Protein AF-A0A9W2UJF2-F1 (afdb_monomer)

Radius of gyration: 21.19 Å; Cα contacts (8 Å, |Δi|>4): 199; chains: 1; bounding box: 41×42×81 Å

Foldseek 3Di:
DDDDDDDDDDDPDPDPDDDDPPVVVVLLVVVLVQQCVVVVPDPDDDCLPCVLVVLVVNLVSLLVSLQVVLCVVPVDPDPPCPDPVNVVVLVVLLVVQLVVQLVVQLVVVVVVPPDDPPCSSQSSSLSSNLSSQQSSNCCSPVNSDVVLVCLLPDDVSDDDLSSQLSVLLNVLLVVLLVVLQVLQVVPPVDSCNDPPNSSSRRSSVSNSVSSVVSVVVCVVCVVVVVVVVD

InterPro domains:
  IPR009580 GPI biosynthesis protein Pig-F [PF06699] (35-214)

Mean predicted aligned error: 11.46 Å

Secondary structure (DSSP, 8-state):
-----PPP---------S-S--HHHHHHHHHHHHHTHHHHS-TT--TTTSHHHHHHHHHHHHHHHHHHHHHHH-S-S-SS---HHHHHHHHHHHHHHHHHHHHHHHHHHHHTT--SSSSHHHHHHHHHHHHHHHHHHHHHHH-S-HHHHHHHTSTT---SHHHHHHHHHHHHHHHHHHHHHTTSTT--S-GGGSTTHHHHHHHHHHHHHHHHHHHHHHHHHHHHHHHTT-

Organism: Panthera pardus (NCBI:txid9691)

Solvent-accessible surface area (backbone atoms only — not comparable to full-atom values): 13109 Å² total; per-residue (Å²): 142,81,86,82,81,81,79,80,82,80,74,88,73,84,77,83,78,89,84,66,88,53,69,69,63,60,51,46,58,51,53,58,61,55,70,54,46,76,69,69,76,44,94,82,69,50,72,78,84,46,37,70,60,52,47,51,52,53,33,55,48,54,50,50,53,44,52,50,49,36,46,69,77,51,75,67,78,63,92,66,84,69,49,69,65,58,57,50,52,51,51,53,48,41,52,52,54,46,52,53,42,22,52,52,40,28,54,49,42,45,74,75,67,45,60,80,76,90,38,42,68,53,46,42,49,49,16,43,35,54,28,43,65,42,45,47,54,44,40,54,75,66,38,91,38,68,70,58,52,56,36,49,77,35,94,85,42,54,87,45,76,67,50,46,34,50,50,40,19,33,53,28,19,52,51,16,27,55,59,20,48,60,52,42,87,66,59,81,86,46,81,59,40,41,89,56,49,22,27,48,52,20,23,52,53,15,34,54,47,13,55,53,48,31,58,51,52,49,64,71,45,43,70,61,58,56,61,77,74,110

Structure (mmCIF, N/CA/C/O backbone):
data_AF-A0A9W2UJF2-F1
#
_entry.id   AF-A0A9W2UJF2-F1
#
loop_
_atom_site.group_PDB
_atom_site.id
_atom_site.type_symbol
_atom_site.label_atom_id
_atom_site.label_alt_id
_atom_site.label_comp_id
_atom_site.label_asym_id
_atom_site.label_entity_id
_atom_site.label_seq_id
_atom_site.pdbx_PDB_ins_code
_atom_site.Cartn_x
_atom_site.Cartn_y
_atom_site.Cartn_z
_atom_site.occupancy
_atom_site.B_iso_or_equiv
_atom_site.auth_seq_id
_atom_site.auth_comp_id
_atom_site.auth_asym_id
_atom_site.auth_atom_id
_atom_site.pdbx_PDB_model_num
ATOM 1 N N . MET A 1 1 ? -11.669 20.934 60.938 1.00 40.00 1 MET A N 1
ATOM 2 C CA . MET A 1 1 ? -11.012 20.650 59.644 1.00 40.00 1 MET A CA 1
ATOM 3 C C . MET A 1 1 ? -11.236 19.180 59.309 1.00 40.00 1 MET A C 1
ATOM 5 O O . MET A 1 1 ? -10.480 18.340 59.765 1.00 40.00 1 MET A O 1
ATOM 9 N N . GLY A 1 2 ? -12.327 18.859 58.612 1.00 38.28 2 GLY A N 1
ATOM 10 C CA . GLY A 1 2 ? -12.618 17.503 58.134 1.00 38.28 2 GLY A CA 1
ATOM 11 C C . GLY A 1 2 ? -12.635 17.532 56.613 1.00 38.28 2 GLY A C 1
ATOM 12 O O . GLY A 1 2 ? -13.480 18.203 56.027 1.00 38.28 2 GLY A O 1
ATOM 13 N N . VAL A 1 3 ? -11.645 16.902 55.987 1.00 38.06 3 VAL A N 1
ATOM 14 C CA . VAL A 1 3 ? -11.454 16.908 54.534 1.00 38.06 3 VAL A CA 1
ATOM 15 C C . VAL A 1 3 ? -12.452 15.938 53.898 1.00 38.06 3 VAL A C 1
ATOM 17 O O . VAL A 1 3 ? -12.387 14.733 54.120 1.00 38.06 3 VAL A O 1
ATOM 20 N N . LEU A 1 4 ? -13.382 16.479 53.107 1.00 35.50 4 LEU A N 1
ATOM 21 C CA . LEU A 1 4 ? -14.269 15.739 52.208 1.00 35.50 4 LEU A CA 1
ATOM 22 C C . LEU A 1 4 ? -13.434 15.103 51.085 1.00 35.50 4 LEU A C 1
ATOM 24 O O . LEU A 1 4 ? -12.916 15.802 50.215 1.00 35.50 4 LEU A O 1
ATOM 28 N N . ALA A 1 5 ? -13.304 13.776 51.097 1.00 36.94 5 ALA A N 1
ATOM 29 C CA . ALA A 1 5 ? -12.692 13.024 50.007 1.00 36.94 5 ALA A CA 1
ATOM 30 C C . ALA A 1 5 ? -13.682 12.904 48.834 1.00 36.94 5 ALA A C 1
ATOM 32 O O . ALA A 1 5 ? -14.751 12.305 48.945 1.00 36.94 5 ALA A O 1
ATOM 33 N N . CYS A 1 6 ? -13.318 13.505 47.704 1.00 34.03 6 CYS A N 1
ATOM 34 C CA . CYS A 1 6 ? -14.074 13.483 46.459 1.00 34.03 6 CYS A CA 1
ATOM 35 C C . CYS A 1 6 ? -13.900 12.112 45.776 1.00 34.03 6 CYS A C 1
ATOM 37 O O . CYS A 1 6 ? -12.789 11.735 45.406 1.00 34.03 6 CYS A O 1
ATOM 39 N N . SER A 1 7 ? -14.990 11.357 45.628 1.00 34.81 7 SER A N 1
ATOM 40 C CA . SER A 1 7 ? -15.009 10.066 44.925 1.00 34.81 7 SER A CA 1
ATOM 41 C C . SER A 1 7 ? -14.803 10.261 43.410 1.00 34.81 7 SER A C 1
ATOM 43 O O . SER A 1 7 ? -15.473 11.115 42.817 1.00 34.81 7 SER A O 1
ATOM 45 N N . PRO A 1 8 ? -13.906 9.509 42.742 1.00 36.94 8 PRO A N 1
ATOM 46 C CA . PRO A 1 8 ? -13.703 9.639 41.307 1.00 36.94 8 PRO A CA 1
ATOM 47 C C . PRO A 1 8 ? -14.889 9.050 40.534 1.00 36.94 8 PRO A C 1
ATOM 49 O O . PRO A 1 8 ? -15.213 7.866 40.611 1.00 36.94 8 PRO A O 1
ATOM 52 N N . ARG A 1 9 ? -15.523 9.927 39.755 1.00 32.69 9 ARG A N 1
ATOM 53 C CA . ARG A 1 9 ? -16.612 9.664 38.812 1.00 32.69 9 ARG A CA 1
ATOM 54 C C . ARG A 1 9 ? -16.236 8.499 37.879 1.00 32.69 9 ARG A C 1
ATOM 56 O O . ARG A 1 9 ? -15.342 8.630 37.044 1.00 32.69 9 ARG A O 1
ATOM 63 N N . SER A 1 10 ? -16.922 7.367 38.028 1.00 34.38 10 SER A N 1
ATOM 64 C CA . SER A 1 10 ? -16.789 6.199 37.161 1.00 34.38 10 SER A CA 1
ATOM 65 C C . SER A 1 10 ? -17.153 6.570 35.721 1.00 34.38 10 SER A C 1
ATOM 67 O O . SER A 1 10 ? -18.233 7.082 35.427 1.00 34.38 10 SER A O 1
ATOM 69 N N . THR A 1 11 ? -16.222 6.341 34.800 1.00 35.19 11 THR A N 1
ATOM 70 C CA . THR A 1 11 ? -16.504 6.376 33.365 1.00 35.19 11 THR A CA 1
ATOM 71 C C . THR A 1 11 ? -17.327 5.132 33.011 1.00 35.19 11 THR A C 1
ATOM 73 O O . THR A 1 11 ? -16.988 4.038 33.468 1.00 35.19 11 THR A O 1
ATOM 76 N N . PRO A 1 12 ? -18.416 5.241 32.230 1.00 32.44 12 PRO A N 1
ATOM 77 C CA . PRO A 1 12 ? -19.183 4.065 31.840 1.00 32.44 12 PRO A CA 1
ATOM 78 C C . PRO A 1 12 ? -18.334 3.193 30.907 1.00 32.44 12 PRO A C 1
ATOM 80 O O . PRO A 1 12 ? -18.073 3.538 29.753 1.00 32.44 12 PRO A O 1
ATOM 83 N N . ARG A 1 13 ? -17.865 2.064 31.445 1.00 32.94 13 ARG A N 1
ATOM 84 C CA . ARG A 1 13 ? -17.158 1.000 30.729 1.00 32.94 13 ARG A CA 1
ATOM 85 C C . ARG A 1 13 ? -18.191 0.290 29.850 1.00 32.94 13 ARG A C 1
ATOM 87 O O . ARG A 1 13 ? -19.153 -0.273 30.366 1.00 32.94 13 ARG A O 1
ATOM 94 N N . ALA A 1 14 ? -18.027 0.359 28.530 1.00 31.69 14 ALA A N 1
ATOM 95 C CA . ALA A 1 14 ? -18.892 -0.346 27.590 1.00 31.69 14 ALA A CA 1
ATOM 96 C C . ALA A 1 14 ? -18.793 -1.858 27.850 1.00 31.69 14 ALA A C 1
ATOM 98 O O . ALA A 1 14 ? -17.784 -2.492 27.545 1.00 31.69 14 ALA A O 1
ATOM 99 N N . SER A 1 15 ? -19.837 -2.408 28.465 1.00 27.59 15 SER A N 1
ATOM 100 C CA . SER A 1 15 ? -20.046 -3.840 28.638 1.00 27.59 15 SER A CA 1
ATOM 101 C C . SER A 1 15 ? -20.266 -4.469 27.262 1.00 27.59 15 SER A C 1
ATOM 103 O O . SER A 1 15 ? -21.264 -4.193 26.597 1.00 27.59 15 SER A O 1
ATOM 105 N N . PHE A 1 16 ? -19.319 -5.295 26.816 1.00 32.00 16 PHE A N 1
ATOM 106 C CA . PHE A 1 16 ? -19.525 -6.185 25.678 1.00 32.00 16 PHE A CA 1
ATOM 107 C C . PHE A 1 16 ? -20.326 -7.393 26.178 1.00 32.00 16 PHE A C 1
ATOM 109 O O . PHE A 1 16 ? -19.762 -8.377 26.652 1.00 32.00 16 PHE A O 1
ATOM 116 N N . SER A 1 17 ? -21.655 -7.285 26.118 1.00 30.14 17 SER A N 1
ATOM 117 C CA . SER A 1 17 ? -22.551 -8.414 26.365 1.00 30.14 17 SER A CA 1
ATOM 118 C C . SER A 1 17 ? -22.360 -9.467 25.272 1.00 30.14 17 SER A C 1
ATOM 120 O O . SER A 1 17 ? -22.398 -9.159 24.078 1.00 30.14 17 SER A O 1
ATOM 122 N N . GLY A 1 18 ? -22.099 -10.705 25.692 1.00 34.88 18 GLY A N 1
ATOM 123 C CA . GLY A 1 18 ? -21.946 -11.859 24.819 1.00 34.88 18 GLY A CA 1
ATOM 124 C C . GLY A 1 18 ? -23.276 -12.251 24.181 1.00 34.88 18 GLY A C 1
ATOM 125 O O . GLY A 1 18 ? -24.270 -12.427 24.875 1.00 34.88 18 GLY A O 1
ATOM 126 N N . GLY A 1 19 ? -23.277 -12.411 22.858 1.00 32.03 19 GLY A N 1
ATOM 127 C CA . GLY A 1 19 ? -24.445 -12.896 22.122 1.00 32.03 19 GLY A CA 1
ATOM 128 C C . GLY A 1 19 ? -24.616 -12.249 20.755 1.00 32.03 19 GLY A C 1
ATOM 129 O O . GLY A 1 19 ? -25.591 -11.551 20.532 1.00 32.03 19 GLY A O 1
ATOM 130 N N . ALA A 1 20 ? -23.660 -12.456 19.851 1.00 28.77 20 ALA A N 1
ATOM 131 C CA . ALA A 1 20 ? -23.831 -12.352 18.401 1.00 28.77 20 ALA A CA 1
ATOM 132 C C . ALA A 1 20 ? -22.509 -12.773 17.759 1.00 28.77 20 ALA A C 1
ATOM 134 O O . ALA A 1 20 ? -21.437 -12.442 18.272 1.00 28.77 20 ALA A O 1
ATOM 135 N N . LEU A 1 21 ? -22.559 -13.477 16.631 1.00 39.12 21 LEU A N 1
ATOM 136 C CA . LEU A 1 21 ? -21.422 -13.531 15.715 1.00 39.12 21 LEU A CA 1
ATOM 137 C C . LEU A 1 21 ? -20.939 -12.090 15.495 1.00 39.12 21 LEU A C 1
ATOM 139 O O . LEU A 1 21 ? -21.684 -11.236 15.021 1.00 39.12 21 LEU A O 1
ATOM 143 N N . ASN A 1 22 ? -19.729 -11.818 15.979 1.00 38.50 22 ASN A N 1
ATOM 144 C CA . ASN A 1 22 ? -19.172 -10.484 16.146 1.00 38.50 22 ASN A CA 1
ATOM 145 C C . ASN A 1 22 ? -19.231 -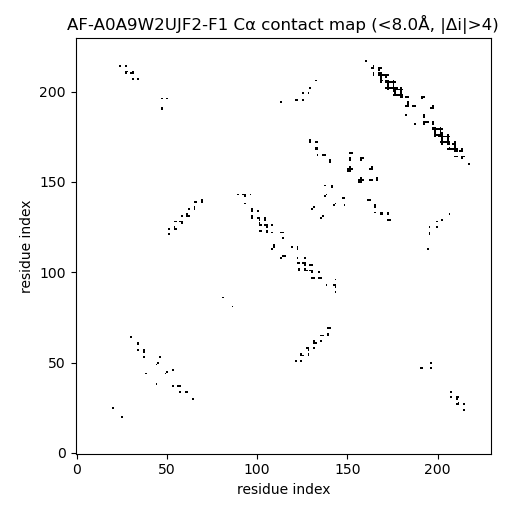9.754 14.788 1.00 38.50 22 ASN A C 1
ATOM 147 O O . ASN A 1 22 ? -18.676 -10.290 13.828 1.00 38.50 22 ASN A O 1
ATOM 151 N N . PRO A 1 23 ? -19.859 -8.567 14.655 1.00 43.00 23 PRO A N 1
ATOM 152 C CA . PRO A 1 23 ? -20.008 -7.894 13.361 1.00 43.00 23 PRO A CA 1
ATOM 153 C C . PRO A 1 23 ? -18.678 -7.830 12.597 1.00 43.00 23 PRO A C 1
ATOM 155 O O . PRO A 1 23 ? -18.632 -8.096 11.398 1.00 43.00 23 PRO A O 1
ATOM 158 N N . SER A 1 24 ? -17.582 -7.612 13.335 1.00 51.19 24 SER A N 1
ATOM 159 C CA . SER A 1 24 ? -16.197 -7.604 12.857 1.00 51.19 24 SER A CA 1
ATOM 160 C C . SER A 1 24 ? -15.804 -8.837 12.026 1.00 51.19 24 SER A C 1
ATOM 162 O O . SER A 1 24 ? -15.247 -8.655 10.948 1.00 51.19 24 SER A O 1
ATOM 164 N N . SER A 1 25 ? -16.137 -10.072 12.429 1.00 44.53 25 SER A N 1
ATOM 165 C CA . SER A 1 25 ? -15.742 -11.272 11.668 1.00 44.53 25 SER A CA 1
ATOM 166 C C . SER A 1 25 ? -16.501 -11.408 10.345 1.00 44.53 25 SER A C 1
ATOM 168 O O . SER A 1 25 ? -15.916 -11.827 9.350 1.00 44.53 25 SER A O 1
ATOM 170 N N . SER A 1 26 ? -17.770 -10.988 10.294 1.00 45.50 26 SER A N 1
ATOM 171 C CA . SER A 1 26 ? -18.560 -10.990 9.052 1.00 45.50 26 SER A CA 1
ATOM 172 C C . SER A 1 26 ? -18.079 -9.940 8.039 1.00 45.50 26 SER A C 1
ATOM 174 O O . SER A 1 26 ? -18.125 -10.178 6.833 1.00 45.50 26 SER A O 1
ATOM 176 N N . PHE A 1 27 ? -17.564 -8.798 8.515 1.00 52.84 27 PHE A N 1
ATOM 177 C CA . PHE A 1 27 ? -17.045 -7.726 7.661 1.00 52.84 27 PHE A CA 1
ATOM 178 C C . PHE A 1 27 ? -15.709 -8.094 7.004 1.00 52.84 27 PHE A C 1
ATOM 180 O O . PHE A 1 27 ? -15.538 -7.830 5.817 1.00 52.84 27 PHE A O 1
ATOM 187 N N . PHE A 1 28 ? -14.794 -8.757 7.724 1.00 51.03 28 PHE A N 1
ATOM 188 C CA . PHE A 1 28 ? -13.529 -9.230 7.141 1.00 51.03 28 PHE A CA 1
ATOM 189 C C . PHE A 1 28 ? -13.753 -10.284 6.052 1.00 51.03 28 PHE A C 1
ATOM 191 O O . PHE A 1 28 ? -13.152 -10.193 4.984 1.00 51.03 28 PHE A O 1
ATOM 198 N N . VAL A 1 29 ? -14.678 -11.225 6.274 1.00 50.22 29 VAL A N 1
ATOM 199 C CA . VAL A 1 29 ? -15.043 -12.239 5.269 1.00 50.22 29 VAL A CA 1
ATOM 200 C C . VAL A 1 29 ? -15.677 -11.597 4.027 1.00 50.22 29 VAL A C 1
ATOM 202 O O . VAL A 1 29 ? -15.386 -12.015 2.909 1.00 50.22 29 VAL A O 1
ATOM 205 N N . ARG A 1 30 ? -16.471 -10.528 4.187 1.00 52.97 30 ARG A N 1
ATOM 206 C CA . ARG A 1 30 ? -17.010 -9.755 3.051 1.00 52.97 30 ARG A CA 1
ATOM 207 C C . ARG A 1 30 ? -15.916 -9.031 2.258 1.00 52.97 30 ARG A C 1
ATOM 209 O O . ARG A 1 30 ? -15.966 -9.055 1.032 1.00 52.97 30 ARG A O 1
ATOM 216 N N . SER A 1 31 ? -14.906 -8.453 2.913 1.00 54.56 31 SER A N 1
ATOM 217 C CA . SER A 1 31 ? -13.773 -7.810 2.221 1.00 54.56 31 SER A CA 1
ATOM 218 C C . SER A 1 31 ? -12.952 -8.782 1.362 1.00 54.56 31 SER A C 1
ATOM 220 O O . SER A 1 31 ? -12.446 -8.376 0.319 1.00 54.56 31 SER A O 1
ATOM 222 N N . LEU A 1 32 ? -12.855 -10.060 1.753 1.00 54.53 32 LEU A N 1
ATOM 223 C CA . LEU A 1 32 ? -12.157 -11.094 0.974 1.00 54.53 32 LEU A CA 1
ATOM 224 C C . LEU A 1 32 ? -12.862 -11.399 -0.353 1.00 54.53 32 LEU A C 1
ATOM 226 O O . LEU A 1 32 ? -12.202 -11.484 -1.384 1.00 54.53 32 LEU A O 1
ATOM 230 N N . ILE A 1 33 ? -14.195 -11.509 -0.337 1.00 52.50 33 ILE A N 1
ATOM 231 C CA . ILE A 1 33 ? -15.010 -11.766 -1.540 1.00 52.50 33 ILE A CA 1
ATOM 232 C C . ILE A 1 33 ? -14.852 -10.617 -2.540 1.00 52.50 33 ILE A C 1
ATOM 234 O O . ILE A 1 33 ? -14.789 -10.834 -3.742 1.00 52.50 33 ILE A O 1
ATOM 238 N N . HIS A 1 34 ? -14.722 -9.398 -2.027 1.00 52.53 34 HIS A N 1
ATOM 239 C CA . HIS A 1 34 ? -14.634 -8.170 -2.798 1.00 52.53 34 HIS A CA 1
ATOM 240 C C . HIS A 1 34 ? -13.304 -8.001 -3.566 1.00 52.53 34 HIS A C 1
ATOM 242 O O . HIS A 1 34 ? -13.322 -7.449 -4.662 1.00 52.53 34 HIS A O 1
ATOM 248 N N . ILE A 1 35 ? -12.174 -8.521 -3.069 1.00 53.78 35 ILE A N 1
ATOM 249 C CA . ILE A 1 35 ? -10.852 -8.388 -3.725 1.00 53.78 35 ILE A CA 1
ATOM 250 C C . ILE A 1 35 ? -10.765 -9.139 -5.064 1.00 53.78 35 ILE A C 1
ATOM 252 O O . ILE A 1 35 ? -10.051 -8.697 -5.961 1.00 53.78 35 ILE A O 1
ATOM 256 N N . PHE A 1 36 ? -11.526 -10.224 -5.229 1.00 53.97 36 PHE A N 1
ATOM 257 C CA . PHE A 1 36 ? -11.558 -11.013 -6.467 1.00 53.97 36 PHE A CA 1
ATOM 258 C C . PHE A 1 36 ? -12.573 -10.495 -7.502 1.00 53.97 36 PHE A C 1
ATOM 260 O O . PHE A 1 36 ? -12.557 -10.932 -8.650 1.00 53.97 36 PHE A O 1
ATOM 267 N N . ILE A 1 37 ? -13.446 -9.550 -7.130 1.00 53.97 37 ILE A N 1
ATOM 268 C CA . ILE A 1 37 ? -14.500 -9.030 -8.017 1.00 53.97 37 ILE A CA 1
ATOM 269 C C . ILE A 1 37 ? -13.935 -8.252 -9.210 1.00 53.97 37 ILE A C 1
ATOM 271 O O . ILE A 1 37 ? -14.406 -8.493 -10.321 1.00 53.97 37 ILE A O 1
ATOM 275 N N . PRO A 1 38 ? -12.917 -7.381 -9.060 1.00 54.78 38 PRO A N 1
ATOM 276 C CA . PRO A 1 38 ? -12.291 -6.748 -10.213 1.00 54.78 38 PRO A CA 1
ATOM 277 C C . PRO A 1 38 ? -11.792 -7.750 -11.263 1.00 54.78 38 PRO A C 1
ATOM 279 O O . PRO A 1 38 ? -11.848 -7.448 -12.450 1.00 54.78 38 PRO A O 1
ATOM 282 N N . SER A 1 39 ? -11.328 -8.938 -10.844 1.00 54.03 39 SER A N 1
ATOM 283 C CA . SER A 1 39 ? -10.829 -9.981 -11.757 1.00 54.03 39 SER A CA 1
ATOM 284 C C . SER A 1 39 ? -11.948 -10.659 -12.540 1.00 54.03 39 SER A C 1
ATOM 286 O O . SER A 1 39 ? -11.700 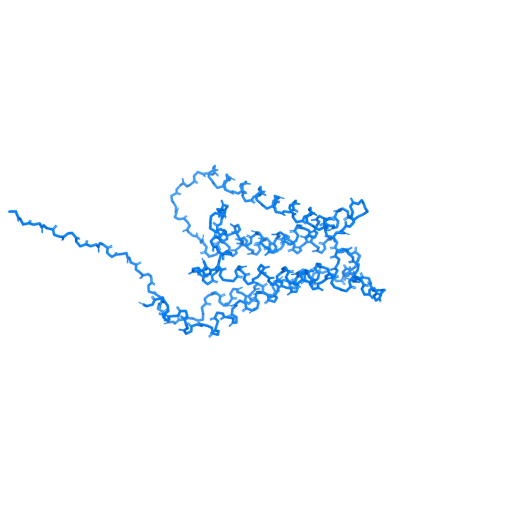-11.197 -13.611 1.00 54.03 39 SER A O 1
ATOM 288 N N . PHE A 1 40 ? -13.168 -10.664 -11.997 1.00 51.38 40 PHE A N 1
ATOM 289 C CA . PHE A 1 40 ? -14.307 -11.386 -12.562 1.00 51.38 40 PHE A CA 1
ATOM 290 C C . PHE A 1 40 ? -15.058 -10.579 -13.634 1.00 51.38 40 PHE A C 1
ATOM 292 O O . PHE A 1 40 ? -15.732 -11.157 -14.475 1.00 51.38 40 PHE A O 1
ATOM 299 N N . PHE A 1 41 ? -14.940 -9.245 -13.626 1.00 47.69 41 PHE A N 1
ATOM 300 C CA . PHE A 1 41 ? -15.692 -8.352 -14.522 1.00 47.69 41 PHE A CA 1
ATOM 301 C C . PHE A 1 41 ? -15.022 -8.067 -15.874 1.00 47.69 41 PHE A C 1
ATOM 303 O O . PHE A 1 41 ? -15.569 -7.311 -16.676 1.00 47.69 41 PHE A O 1
ATOM 310 N N . LEU A 1 42 ? -13.854 -8.645 -16.150 1.00 52.06 42 LEU A N 1
ATOM 311 C CA . LEU A 1 42 ? -13.155 -8.457 -17.418 1.00 52.06 42 LEU A CA 1
ATOM 312 C C . LEU A 1 42 ? -13.003 -9.815 -18.102 1.00 52.06 42 LEU A C 1
ATOM 314 O O . LEU A 1 42 ? -12.021 -10.522 -17.916 1.00 52.06 42 LEU A O 1
ATOM 318 N N . GLU A 1 43 ? -14.003 -10.166 -18.910 1.00 47.81 43 GLU A N 1
ATOM 319 C CA . GLU A 1 43 ? -14.105 -11.442 -19.639 1.00 47.81 43 GLU A CA 1
ATOM 320 C C . GLU A 1 43 ? -12.936 -11.700 -20.623 1.00 47.81 43 GLU A C 1
ATOM 322 O O . GLU A 1 43 ? -12.797 -12.814 -21.110 1.00 47.81 43 GLU A O 1
ATOM 327 N N . ASN A 1 44 ? -12.052 -10.715 -20.864 1.00 49.34 44 ASN A N 1
ATOM 328 C CA . ASN A 1 44 ? -10.863 -10.805 -21.733 1.00 49.34 44 ASN A CA 1
ATOM 329 C C . ASN A 1 44 ? -9.561 -10.311 -21.056 1.00 49.34 44 ASN A C 1
ATOM 331 O O . ASN A 1 44 ? -8.730 -9.659 -21.689 1.00 49.34 44 ASN A O 1
ATOM 335 N N . PHE A 1 45 ? -9.385 -10.531 -19.750 1.00 47.59 45 PHE A N 1
ATOM 336 C CA . PHE A 1 45 ? -8.258 -9.955 -19.007 1.00 47.59 45 PHE A CA 1
ATOM 337 C C . PHE A 1 45 ? -6.991 -10.827 -19.048 1.00 47.59 45 PHE A C 1
ATOM 339 O O . PHE A 1 45 ? -6.877 -11.818 -18.327 1.00 47.59 45 PHE A O 1
ATOM 346 N N . SER A 1 46 ? -5.993 -10.422 -19.836 1.00 57.09 46 SER A N 1
ATOM 347 C CA . SER A 1 46 ? -4.615 -10.883 -19.644 1.00 57.09 46 SER A CA 1
ATOM 348 C C . SER A 1 46 ? -3.941 -9.966 -18.625 1.00 57.09 46 SER A C 1
ATOM 350 O O . SER A 1 46 ? -3.624 -8.821 -18.939 1.00 57.09 46 SER A O 1
ATOM 352 N N . ILE A 1 47 ? -3.701 -10.469 -17.405 1.00 54.75 47 ILE A N 1
ATOM 353 C CA . ILE A 1 47 ? -3.007 -9.755 -16.306 1.00 54.75 47 ILE A CA 1
ATOM 354 C C . ILE A 1 47 ? -1.691 -9.111 -16.774 1.00 54.75 47 ILE A C 1
ATOM 356 O O . ILE A 1 47 ? -1.239 -8.135 -16.184 1.00 54.75 47 ILE A O 1
ATOM 360 N N . LEU A 1 48 ? -1.096 -9.652 -17.835 1.00 57.00 48 LEU A N 1
ATOM 361 C CA . LEU A 1 48 ? 0.153 -9.202 -18.422 1.00 57.00 48 LEU A CA 1
ATOM 362 C C . LEU A 1 48 ? 0.014 -7.966 -19.328 1.00 57.00 48 LEU A C 1
ATOM 364 O O . LEU A 1 48 ? 0.869 -7.091 -19.272 1.00 57.00 48 LEU A O 1
ATOM 368 N N . GLU A 1 49 ? -1.042 -7.870 -20.142 1.00 62.75 49 GLU A N 1
ATOM 369 C CA . GLU A 1 49 ? -1.220 -6.758 -21.096 1.00 62.75 49 GLU A CA 1
ATOM 370 C C . GLU A 1 49 ? -1.931 -5.559 -20.461 1.00 62.75 49 GLU A C 1
ATOM 372 O O . GLU A 1 49 ? -1.602 -4.406 -20.735 1.00 62.75 49 GLU A O 1
ATOM 377 N N . THR A 1 50 ? -2.885 -5.811 -19.562 1.00 70.12 50 THR A N 1
ATOM 378 C CA . THR A 1 50 ? -3.697 -4.776 -18.901 1.00 70.12 50 THR A CA 1
ATOM 379 C C . THR A 1 50 ? -3.276 -4.533 -17.452 1.00 70.12 50 THR A C 1
ATOM 381 O O . THR A 1 50 ? -4.059 -4.021 -16.643 1.00 70.12 50 THR A O 1
ATOM 384 N N . HIS A 1 51 ? -2.026 -4.871 -17.110 1.00 72.62 51 HIS A N 1
ATOM 385 C CA . HIS A 1 51 ? -1.503 -4.796 -15.748 1.00 72.62 51 HIS A CA 1
ATOM 386 C C . HIS A 1 51 ? -1.709 -3.411 -15.118 1.00 72.62 51 HIS A C 1
ATOM 388 O O . HIS A 1 51 ? -2.224 -3.316 -14.014 1.00 72.62 51 HIS A O 1
ATOM 394 N N . LEU A 1 52 ? -1.407 -2.308 -15.810 1.00 77.81 52 LEU A N 1
ATOM 395 C CA . LEU A 1 52 ? -1.585 -0.966 -15.230 1.00 77.81 52 LEU A CA 1
ATOM 396 C C . LEU A 1 52 ? -3.060 -0.658 -14.905 1.00 77.81 52 LEU A C 1
ATOM 398 O O . LEU A 1 52 ? -3.364 -0.060 -13.871 1.00 77.81 52 LEU A O 1
ATOM 402 N N . THR A 1 53 ? -3.995 -1.100 -15.750 1.00 77.88 53 THR A N 1
ATOM 403 C CA . THR A 1 53 ? -5.438 -0.941 -15.515 1.00 77.88 53 THR A CA 1
ATOM 404 C C . THR A 1 53 ? -5.891 -1.772 -14.320 1.00 77.88 53 THR A C 1
ATOM 406 O O . THR A 1 53 ? -6.634 -1.268 -13.475 1.00 77.88 53 THR A O 1
ATOM 409 N N . TRP A 1 54 ? -5.392 -3.007 -14.208 1.00 78.25 54 TRP A N 1
ATOM 410 C CA . TRP A 1 54 ? -5.582 -3.856 -13.032 1.00 78.25 54 TRP A CA 1
ATOM 411 C C . TRP A 1 54 ? -5.165 -3.124 -11.761 1.00 78.25 54 TRP A C 1
ATOM 413 O O . TRP A 1 54 ? -5.939 -3.040 -10.805 1.00 78.25 54 TRP A O 1
ATOM 423 N N . LEU A 1 55 ? -3.973 -2.516 -11.789 1.00 80.44 55 LEU A N 1
ATOM 424 C CA . LEU A 1 55 ? -3.430 -1.814 -10.639 1.00 80.44 55 LEU A CA 1
ATOM 425 C C . LEU A 1 55 ? -4.351 -0.675 -10.176 1.00 80.44 55 LEU A C 1
ATOM 427 O O . LEU A 1 55 ? -4.694 -0.553 -8.994 1.00 80.44 55 LEU A O 1
ATOM 431 N N . CYS A 1 56 ? -4.782 0.152 -11.126 1.00 81.75 56 CYS A N 1
ATOM 432 C CA . CYS A 1 56 ? -5.678 1.270 -10.861 1.00 81.75 56 CYS A CA 1
ATOM 433 C C . CYS A 1 56 ? -7.015 0.803 -10.276 1.00 81.75 56 CYS A C 1
ATOM 435 O O . CYS A 1 56 ? -7.462 1.355 -9.266 1.00 81.75 56 CYS A O 1
ATOM 437 N N . ILE A 1 57 ? -7.632 -0.230 -10.861 1.00 81.44 57 ILE A N 1
ATOM 438 C CA . ILE A 1 57 ? -8.915 -0.760 -10.383 1.00 81.44 57 ILE A CA 1
ATOM 439 C C . ILE A 1 57 ? -8.762 -1.311 -8.963 1.00 81.44 57 ILE A C 1
ATOM 441 O O . ILE A 1 57 ? -9.547 -0.946 -8.087 1.00 81.44 57 ILE A O 1
ATOM 445 N N . CYS A 1 58 ? -7.731 -2.119 -8.697 1.00 78.31 58 CYS A N 1
ATOM 446 C CA . CYS A 1 58 ? -7.448 -2.640 -7.359 1.00 78.31 58 CYS A CA 1
ATOM 447 C C . CYS A 1 58 ? -7.264 -1.520 -6.328 1.00 78.31 58 CYS A C 1
ATOM 449 O O . CYS A 1 58 ? -7.839 -1.582 -5.240 1.00 78.31 58 CYS A O 1
ATOM 451 N N . SER A 1 59 ? -6.503 -0.478 -6.667 1.00 84.25 59 SER A N 1
ATOM 452 C CA . SER A 1 59 ? -6.250 0.648 -5.765 1.00 84.25 59 SER A CA 1
ATOM 453 C C . SER A 1 59 ? -7.525 1.442 -5.447 1.00 84.25 59 SER A C 1
ATOM 455 O O . SER A 1 59 ? -7.842 1.683 -4.275 1.00 84.25 59 SER A O 1
ATOM 457 N N . VAL A 1 60 ? -8.307 1.803 -6.472 1.00 83.75 60 VAL A N 1
ATOM 458 C CA . VAL A 1 60 ? -9.590 2.507 -6.300 1.00 83.75 60 VAL A CA 1
ATOM 459 C C . VAL A 1 60 ? -10.548 1.665 -5.467 1.00 83.75 60 VAL A C 1
ATOM 461 O O . VAL A 1 60 ? -11.175 2.168 -4.532 1.00 83.75 60 VAL A O 1
ATOM 464 N N . PHE A 1 61 ? -10.621 0.372 -5.761 1.00 80.69 61 PHE A N 1
ATOM 465 C CA . PHE A 1 61 ? -11.516 -0.549 -5.087 1.00 80.69 61 PHE A CA 1
ATOM 466 C C . PHE A 1 61 ? -11.168 -0.727 -3.606 1.00 80.69 61 PHE A C 1
ATOM 468 O O . PHE A 1 61 ? -12.030 -0.549 -2.744 1.00 80.69 61 PHE A O 1
ATOM 475 N N . VAL A 1 62 ? -9.902 -1.006 -3.280 1.00 79.06 62 VAL A N 1
ATOM 476 C CA . VAL A 1 62 ? -9.465 -1.137 -1.881 1.00 79.06 62 VAL A CA 1
ATOM 477 C C . VAL A 1 62 ? -9.656 0.176 -1.128 1.00 79.06 62 VAL A C 1
ATOM 479 O O . VAL A 1 62 ? -10.090 0.159 0.028 1.00 79.06 62 VAL A O 1
ATOM 482 N N . THR A 1 63 ? -9.427 1.320 -1.774 1.00 83.00 63 THR A N 1
ATOM 483 C CA . THR A 1 63 ? -9.716 2.630 -1.177 1.00 83.00 63 THR A CA 1
ATOM 484 C C . THR A 1 63 ? -11.204 2.794 -0.869 1.00 83.00 63 THR A C 1
ATOM 486 O O . THR A 1 63 ? -11.556 3.184 0.246 1.00 83.00 63 THR A O 1
ATOM 489 N N . ALA A 1 64 ? -12.083 2.442 -1.811 1.00 80.81 64 ALA A N 1
ATOM 490 C CA . ALA A 1 64 ? -13.529 2.505 -1.626 1.00 80.81 64 ALA A CA 1
ATOM 491 C C . ALA A 1 64 ? -13.998 1.591 -0.484 1.00 80.81 64 ALA A C 1
ATOM 493 O O . ALA A 1 64 ? -14.741 2.041 0.388 1.00 80.81 64 ALA A O 1
ATOM 494 N N . VAL A 1 65 ? -13.513 0.346 -0.425 1.00 77.12 65 VAL A N 1
ATOM 495 C CA . VAL A 1 65 ? -13.837 -0.596 0.660 1.00 77.12 65 VAL A CA 1
ATOM 496 C C . VAL A 1 65 ? -13.384 -0.050 2.014 1.00 77.12 65 VAL A C 1
ATOM 498 O O . VAL A 1 65 ? -14.176 -0.034 2.955 1.00 77.12 65 VAL A O 1
ATOM 501 N N . ASN A 1 66 ? -12.152 0.453 2.133 1.00 78.44 66 ASN A N 1
ATOM 502 C CA . ASN A 1 66 ? -11.656 1.021 3.392 1.00 78.44 66 ASN A CA 1
ATOM 503 C C . ASN A 1 66 ? -12.435 2.276 3.816 1.00 78.44 66 ASN A C 1
ATOM 505 O O . ASN A 1 66 ? -12.700 2.461 5.006 1.00 78.44 66 ASN A O 1
ATOM 509 N N . LEU A 1 67 ? -12.860 3.105 2.859 1.00 79.56 67 LEU A N 1
ATOM 510 C CA . LEU A 1 67 ? -13.707 4.264 3.128 1.00 79.56 67 LEU A CA 1
ATOM 511 C C . LEU A 1 67 ? -15.107 3.845 3.597 1.00 79.56 67 LEU A C 1
ATOM 513 O O . LEU A 1 67 ? -15.612 4.393 4.575 1.00 79.56 67 LEU A O 1
ATOM 517 N N . VAL A 1 68 ? -15.723 2.850 2.954 1.00 76.38 68 VAL A N 1
ATOM 518 C CA . VAL A 1 68 ? -17.017 2.296 3.382 1.00 76.38 68 VAL A CA 1
ATOM 519 C C . VAL A 1 68 ? -16.898 1.686 4.776 1.00 76.38 68 VAL A C 1
ATOM 521 O O . VAL A 1 68 ? -17.720 1.990 5.637 1.00 76.38 68 VAL A O 1
ATOM 524 N N . LEU A 1 69 ? -15.849 0.903 5.046 1.00 70.75 69 LEU A N 1
ATOM 525 C CA . LEU A 1 69 ? -15.578 0.357 6.378 1.00 70.75 69 LEU A CA 1
ATOM 526 C C . LEU A 1 69 ? -15.426 1.470 7.416 1.00 70.75 69 LEU A C 1
ATOM 528 O O . LEU A 1 69 ? -16.004 1.377 8.496 1.00 70.75 69 LEU A O 1
ATOM 532 N N . TYR A 1 70 ? -14.713 2.547 7.090 1.00 71.94 70 TYR A N 1
ATOM 533 C CA . TYR A 1 70 ? -14.611 3.712 7.963 1.00 71.94 70 TYR A CA 1
ATOM 534 C C . TYR A 1 70 ? -15.981 4.326 8.278 1.00 71.94 70 TYR A C 1
ATOM 536 O O . TYR A 1 70 ? -16.272 4.596 9.445 1.00 71.94 70 TYR A O 1
ATOM 544 N N . LEU A 1 71 ? -16.829 4.517 7.263 1.00 74.19 71 LEU A N 1
ATOM 545 C CA . LEU A 1 71 ? -18.172 5.077 7.433 1.00 74.19 71 LEU A CA 1
ATOM 546 C C . LEU A 1 71 ? -19.086 4.147 8.246 1.00 74.19 71 LEU A C 1
ATOM 548 O O . LEU A 1 71 ? -19.826 4.624 9.103 1.00 74.19 71 LEU A O 1
ATOM 552 N N . VAL A 1 72 ? -19.000 2.831 8.030 1.00 70.69 72 VAL A N 1
ATOM 553 C CA . VAL A 1 72 ? -19.802 1.814 8.734 1.00 70.69 72 VAL A CA 1
ATOM 554 C C . VAL A 1 72 ? -19.355 1.630 10.184 1.00 70.69 72 VAL A C 1
ATOM 556 O O . VAL A 1 72 ? -20.196 1.485 11.067 1.00 70.69 72 VAL A O 1
ATOM 559 N N . VAL A 1 73 ? -18.045 1.642 10.453 1.00 63.66 73 VAL A N 1
ATOM 560 C CA . VAL A 1 73 ? -17.483 1.499 11.810 1.00 63.66 73 VAL A CA 1
ATOM 561 C C . VAL A 1 73 ? -17.625 2.795 12.607 1.00 63.66 73 VAL A C 1
ATOM 563 O O . VAL A 1 73 ? -17.759 2.762 13.832 1.00 63.66 73 VAL A O 1
ATOM 566 N N . LYS A 1 74 ? -17.632 3.951 11.933 1.00 62.34 74 LYS A N 1
ATOM 567 C CA . LYS A 1 74 ? -17.769 5.267 12.564 1.00 62.34 74 LYS A CA 1
ATOM 568 C C . LYS A 1 74 ? -18.975 6.049 12.018 1.00 62.34 74 LYS A C 1
ATOM 570 O O . LYS A 1 74 ? -18.802 7.180 11.560 1.00 62.34 74 LYS A O 1
ATOM 575 N N . PRO A 1 75 ? -20.204 5.509 12.139 1.00 50.50 75 PRO A N 1
ATOM 576 C CA . PRO A 1 75 ? -21.400 6.100 11.539 1.00 50.50 75 PRO A CA 1
ATOM 577 C C . PRO A 1 75 ? -21.796 7.427 12.200 1.00 50.50 75 PRO A C 1
ATOM 579 O O . PRO A 1 75 ? -22.520 8.223 11.615 1.00 50.50 75 PRO A O 1
ATOM 582 N N . ASN A 1 76 ? -21.301 7.695 13.414 1.00 47.69 76 ASN A N 1
ATOM 583 C CA . ASN A 1 76 ? -21.652 8.873 14.196 1.00 47.69 76 ASN A CA 1
ATOM 584 C C . ASN A 1 76 ? -20.439 9.416 14.968 1.00 47.69 76 ASN A C 1
ATOM 586 O O . ASN A 1 76 ? -20.294 9.220 16.175 1.00 47.69 76 ASN A O 1
ATOM 590 N N . ALA A 1 77 ? -19.571 10.177 14.298 1.00 50.56 77 ALA A N 1
ATOM 591 C CA . ALA A 1 77 ? -18.966 11.303 15.004 1.00 50.56 77 ALA A CA 1
ATOM 592 C C . ALA A 1 77 ? -20.104 12.310 15.209 1.00 50.56 77 ALA A C 1
ATOM 594 O O . ALA A 1 77 ? -20.586 12.864 14.227 1.00 50.56 77 ALA A O 1
ATOM 595 N N . SER A 1 78 ? -20.577 12.438 16.455 1.00 41.28 78 SER A N 1
ATOM 596 C CA . SER A 1 78 ? -21.771 13.192 16.863 1.00 41.28 78 SER A CA 1
ATOM 597 C C . SER A 1 78 ? -22.059 14.411 15.985 1.00 41.28 78 SER A C 1
ATOM 599 O O . SER A 1 78 ? -21.136 15.169 15.681 1.00 41.28 78 SER A O 1
ATOM 601 N N . SER A 1 79 ? -23.340 14.650 15.713 1.00 42.91 79 SER A N 1
ATOM 602 C CA . SER A 1 79 ? -23.959 15.821 15.074 1.00 42.91 79 SER A CA 1
ATOM 603 C C . SER A 1 79 ? -23.610 17.204 15.670 1.00 42.91 79 SER A C 1
ATOM 605 O O . SER A 1 79 ? -24.330 18.176 15.454 1.00 42.91 79 SER A O 1
ATOM 607 N N . LYS A 1 80 ? -22.479 17.372 16.365 1.00 46.44 80 LYS A N 1
ATOM 608 C CA . LYS A 1 80 ? -21.832 18.676 16.484 1.00 46.44 80 LYS A CA 1
ATOM 609 C C . LYS A 1 80 ? -21.426 19.096 15.083 1.00 46.44 80 LYS A C 1
ATOM 611 O O . LYS A 1 80 ? -20.524 18.496 14.507 1.00 46.44 80 LYS A O 1
ATOM 616 N N . ARG A 1 81 ? -22.140 20.100 14.571 1.00 46.06 81 ARG A N 1
ATOM 617 C CA . ARG A 1 81 ? -21.924 20.949 13.388 1.00 46.06 81 ARG A CA 1
ATOM 618 C C . ARG A 1 81 ? -20.430 21.159 13.073 1.00 46.06 81 ARG A C 1
ATOM 620 O O . ARG A 1 81 ? -19.888 22.241 13.259 1.00 46.06 81 ARG A O 1
ATOM 627 N N . SER A 1 82 ? -19.729 20.112 12.646 1.00 56.97 82 SER A N 1
ATOM 628 C CA . SER A 1 82 ? -18.352 20.220 12.192 1.00 56.97 82 SER A CA 1
ATOM 629 C C . SER A 1 82 ? -18.457 20.936 10.865 1.00 56.97 82 SER A C 1
ATOM 631 O O . SER A 1 82 ? -19.058 20.421 9.920 1.00 56.97 82 SER A O 1
ATOM 633 N N . SER A 1 83 ? -17.977 22.180 10.852 1.00 73.31 83 SER A N 1
ATOM 634 C CA . SER A 1 83 ? -17.944 23.008 9.654 1.00 73.31 83 SER A CA 1
ATOM 635 C C . SER A 1 83 ? -17.435 22.165 8.487 1.00 73.31 83 SER A C 1
ATOM 637 O O . SER A 1 83 ? -16.484 21.395 8.652 1.00 73.31 83 SER A O 1
ATOM 639 N N . LEU A 1 84 ? -18.064 22.301 7.318 1.00 80.06 84 LEU A N 1
ATOM 640 C CA . LEU A 1 84 ? -17.615 21.674 6.072 1.00 80.06 84 LEU A CA 1
ATOM 641 C C . LEU A 1 84 ? -16.096 21.847 5.890 1.00 80.06 84 LEU A C 1
ATOM 643 O O . LEU A 1 84 ? -15.406 20.902 5.518 1.00 80.06 84 LEU A O 1
ATOM 647 N N . SER A 1 85 ? -15.568 23.003 6.306 1.00 80.62 85 SER A N 1
ATOM 648 C CA . SER A 1 85 ? -14.138 23.316 6.341 1.00 80.62 85 SER A CA 1
ATOM 649 C C . SER A 1 85 ? -13.295 22.314 7.148 1.00 80.62 85 SER A C 1
ATOM 651 O O . SER A 1 85 ? -12.239 21.892 6.684 1.00 80.62 85 SER A O 1
ATOM 653 N N . TYR A 1 86 ? -13.758 21.838 8.310 1.00 82.31 86 TYR A N 1
ATOM 654 C CA . TYR A 1 86 ? -13.035 20.831 9.100 1.00 82.31 86 TYR A CA 1
ATOM 655 C C . TYR A 1 86 ? -12.970 19.472 8.386 1.00 82.31 86 TYR A C 1
ATOM 657 O O . TYR A 1 86 ? -11.917 18.832 8.370 1.00 82.31 86 TYR A O 1
ATOM 665 N N . LYS A 1 87 ? -14.077 19.037 7.767 1.00 82.50 87 LYS A N 1
ATOM 666 C CA . LYS A 1 87 ? -14.126 17.779 7.000 1.00 82.50 87 LYS A CA 1
ATOM 667 C C . LYS A 1 87 ? -13.219 17.848 5.772 1.00 82.50 87 LYS A C 1
ATOM 669 O O . LYS A 1 87 ? -12.425 16.935 5.563 1.00 82.50 87 LYS A O 1
ATOM 674 N N . VAL A 1 88 ? -13.285 18.954 5.028 1.00 85.31 88 VAL A N 1
ATOM 675 C CA . VAL A 1 88 ? -12.428 19.215 3.862 1.00 85.31 88 VAL A CA 1
ATOM 676 C C . VAL A 1 88 ? -10.958 19.273 4.273 1.00 85.31 88 VAL A C 1
ATOM 678 O O . VAL A 1 88 ? -10.138 18.574 3.691 1.00 85.31 88 VAL A O 1
ATOM 681 N N . THR A 1 89 ? -10.617 20.004 5.336 1.00 86.31 89 THR A N 1
ATOM 682 C CA . THR A 1 89 ? -9.234 20.089 5.837 1.00 86.31 89 THR A CA 1
ATOM 683 C C . THR A 1 89 ? -8.695 18.719 6.245 1.00 86.31 89 THR A C 1
ATOM 685 O O . THR A 1 89 ? -7.538 18.394 5.978 1.00 86.31 89 THR A O 1
ATOM 688 N N . ARG A 1 90 ? -9.521 17.884 6.886 1.00 86.19 90 ARG A N 1
ATOM 689 C CA . ARG A 1 90 ? -9.137 16.513 7.237 1.00 86.19 90 ARG A CA 1
ATOM 690 C C . ARG A 1 90 ? -8.926 15.650 5.992 1.00 86.19 90 ARG A C 1
ATOM 692 O O . ARG A 1 90 ? -7.939 14.925 5.952 1.00 86.19 90 ARG A O 1
ATOM 699 N N . PHE A 1 91 ? -9.819 15.732 5.009 1.00 85.94 91 PHE A N 1
ATOM 700 C CA . PHE A 1 91 ? -9.692 15.003 3.747 1.00 85.94 91 PHE A CA 1
ATOM 701 C C . PHE A 1 91 ? -8.423 15.406 2.990 1.00 85.94 91 PHE A C 1
ATOM 703 O O . PHE A 1 91 ? -7.628 14.537 2.649 1.00 85.94 91 PHE A O 1
ATOM 710 N N . LEU A 1 92 ? -8.166 16.709 2.843 1.00 88.38 92 LEU A N 1
ATOM 711 C CA . LEU A 1 92 ? -6.948 17.230 2.217 1.00 88.38 92 LEU A CA 1
ATOM 712 C C . LEU A 1 92 ? -5.686 16.731 2.925 1.00 88.38 92 LEU A C 1
ATOM 714 O O . LEU A 1 92 ? -4.751 16.288 2.265 1.00 88.38 92 LEU A O 1
ATOM 718 N N . LYS A 1 93 ? -5.671 16.724 4.266 1.00 90.12 93 LYS A N 1
ATOM 719 C CA . LYS A 1 93 ? -4.572 16.112 5.024 1.00 90.12 93 LYS A CA 1
ATOM 720 C C . LYS A 1 93 ? -4.424 14.632 4.682 1.00 90.12 93 LYS A C 1
ATOM 722 O O . LYS A 1 93 ? -3.313 14.204 4.411 1.00 90.12 93 LYS A O 1
ATOM 727 N N . CYS A 1 94 ? -5.503 13.853 4.638 1.00 90.00 94 CYS A N 1
ATOM 728 C CA . CYS A 1 94 ? -5.407 12.448 4.238 1.00 90.00 94 CYS A CA 1
ATOM 729 C C . CYS A 1 94 ? -4.831 12.277 2.823 1.00 90.00 94 CYS A C 1
ATOM 731 O O . CYS A 1 94 ? -3.951 11.440 2.639 1.00 90.00 94 CYS A O 1
ATOM 733 N N . CYS A 1 95 ? -5.260 13.093 1.857 1.00 90.50 95 CYS A N 1
ATOM 734 C CA . CYS A 1 95 ? -4.722 13.073 0.495 1.00 90.50 95 CYS A CA 1
ATOM 735 C C . CYS A 1 95 ? -3.223 13.385 0.469 1.00 90.50 95 CYS A C 1
ATOM 737 O O . CYS A 1 95 ? -2.465 12.650 -0.155 1.00 90.50 95 CYS A O 1
ATOM 739 N N . ILE A 1 96 ? -2.780 14.420 1.189 1.00 93.69 96 ILE A N 1
ATOM 740 C CA . ILE A 1 96 ? -1.357 14.775 1.279 1.00 93.69 96 ILE A CA 1
ATOM 741 C C . ILE A 1 96 ? -0.551 13.611 1.865 1.00 93.69 96 ILE A C 1
ATOM 743 O O . ILE A 1 96 ? 0.473 13.240 1.305 1.00 93.69 96 ILE A O 1
ATOM 747 N N . TYR A 1 97 ? -1.018 12.994 2.954 1.00 93.81 97 TYR A N 1
ATOM 748 C CA . TYR A 1 97 ? -0.324 11.859 3.574 1.00 93.81 97 TYR A CA 1
ATOM 749 C C . TYR A 1 97 ? -0.251 10.644 2.641 1.00 93.81 97 TYR A C 1
ATOM 751 O O . TYR A 1 97 ? 0.780 9.977 2.586 1.00 93.81 97 TYR A O 1
ATOM 759 N N . PHE A 1 98 ? -1.320 10.371 1.892 1.00 94.12 98 PHE A N 1
ATOM 760 C CA . PHE A 1 98 ? -1.337 9.300 0.901 1.00 94.12 98 PHE A CA 1
ATOM 761 C C . PHE A 1 98 ? -0.342 9.563 -0.238 1.00 94.12 98 PHE A C 1
ATOM 763 O O . PHE A 1 98 ? 0.476 8.697 -0.539 1.00 94.12 98 PHE A O 1
ATOM 770 N N . LEU A 1 99 ? -0.344 10.771 -0.812 1.00 95.00 99 LEU A N 1
ATOM 771 C CA . LEU A 1 99 ? 0.589 11.157 -1.877 1.00 95.00 99 LEU A CA 1
ATOM 772 C C . LEU A 1 99 ? 2.048 11.132 -1.404 1.00 95.00 99 LEU A C 1
ATOM 774 O O . LEU A 1 99 ? 2.916 10.631 -2.115 1.00 95.00 99 LEU A O 1
ATOM 778 N N . MET A 1 100 ? 2.315 11.612 -0.186 1.00 95.25 100 MET A N 1
ATOM 779 C CA . MET A 1 100 ? 3.643 11.530 0.430 1.00 95.25 100 MET A CA 1
ATOM 780 C C . MET A 1 100 ? 4.097 10.080 0.610 1.00 95.25 100 MET A C 1
ATOM 782 O O . MET A 1 100 ? 5.255 9.775 0.337 1.00 95.25 100 MET A O 1
ATOM 786 N N . SER A 1 101 ? 3.198 9.172 1.004 1.00 95.56 101 SER A N 1
ATOM 787 C CA . SER A 1 101 ? 3.513 7.741 1.068 1.00 95.56 101 SER A CA 1
ATOM 788 C C . SER A 1 101 ? 3.814 7.151 -0.313 1.00 95.56 101 SER A C 1
ATOM 790 O O . SER A 1 101 ? 4.779 6.400 -0.429 1.00 95.56 101 SER A O 1
ATOM 792 N N . CYS A 1 102 ? 3.047 7.513 -1.348 1.00 95.31 102 CYS A N 1
ATOM 793 C CA . CYS A 1 102 ? 3.273 7.015 -2.711 1.00 95.31 102 CYS A CA 1
ATOM 794 C C . CYS A 1 102 ? 4.661 7.427 -3.209 1.00 95.31 102 CYS A C 1
ATOM 796 O O . CYS A 1 102 ? 5.422 6.597 -3.701 1.00 95.31 102 CYS A O 1
ATOM 798 N N . PHE A 1 103 ? 5.016 8.703 -3.026 1.00 95.12 103 PHE A N 1
ATOM 799 C CA . PHE A 1 103 ? 6.335 9.209 -3.397 1.00 95.12 103 PHE A CA 1
ATOM 800 C C . PHE A 1 103 ? 7.450 8.522 -2.600 1.00 95.12 103 PHE A C 1
ATOM 802 O O . PHE A 1 103 ? 8.448 8.097 -3.174 1.00 95.12 103 PHE A O 1
ATOM 809 N N . PHE A 1 104 ? 7.259 8.347 -1.290 1.00 95.75 104 PHE A N 1
ATOM 810 C CA . PHE A 1 104 ? 8.224 7.663 -0.434 1.00 95.75 104 PHE A CA 1
ATOM 811 C C . PHE A 1 104 ? 8.481 6.217 -0.883 1.00 95.75 104 PHE A C 1
ATOM 813 O O . PHE A 1 104 ? 9.638 5.819 -1.003 1.00 95.75 104 PHE A O 1
ATOM 820 N N . PHE A 1 105 ? 7.437 5.439 -1.194 1.00 95.44 105 PHE A N 1
ATOM 821 C CA . PHE A 1 105 ? 7.626 4.078 -1.705 1.00 95.44 105 PHE A CA 1
ATOM 822 C C . PHE A 1 105 ? 8.229 4.046 -3.104 1.00 95.44 105 PHE A C 1
ATOM 824 O O . PHE A 1 105 ? 9.079 3.198 -3.354 1.00 95.44 105 PHE A O 1
ATOM 831 N N . HIS A 1 106 ? 7.859 4.974 -3.987 1.00 93.94 106 HIS A N 1
ATOM 832 C CA . HIS A 1 106 ? 8.479 5.073 -5.306 1.00 93.94 106 HIS A CA 1
ATOM 833 C C . HIS A 1 106 ? 9.995 5.284 -5.190 1.00 93.94 106 HIS A C 1
ATOM 835 O O . HIS A 1 106 ? 10.765 4.541 -5.794 1.00 93.94 106 HIS A O 1
ATOM 841 N N . VAL A 1 107 ? 10.426 6.228 -4.342 1.00 94.56 107 VAL A N 1
ATOM 842 C CA . VAL A 1 107 ? 11.850 6.465 -4.059 1.00 94.56 107 VAL A CA 1
ATOM 843 C C . VAL A 1 107 ? 12.513 5.214 -3.484 1.00 94.56 107 VAL A C 1
ATOM 845 O O . VAL A 1 107 ? 13.596 4.849 -3.928 1.00 94.56 107 VAL A O 1
ATOM 848 N N . ILE A 1 108 ? 11.870 4.520 -2.537 1.00 94.38 108 ILE A N 1
ATOM 849 C CA . ILE A 1 108 ? 12.403 3.260 -2.000 1.00 94.38 108 ILE A CA 1
ATOM 850 C C . ILE A 1 108 ? 12.598 2.235 -3.117 1.00 94.38 108 ILE A C 1
ATOM 852 O O . ILE A 1 108 ? 13.681 1.677 -3.229 1.00 94.38 108 ILE A O 1
ATOM 856 N N . PHE A 1 109 ? 11.598 1.985 -3.959 1.00 93.50 109 PHE A N 1
ATOM 857 C CA . PHE A 1 109 ? 11.714 0.979 -5.018 1.00 93.50 109 PHE A CA 1
ATOM 858 C C . PHE A 1 109 ? 12.824 1.298 -6.010 1.00 93.50 109 PHE A C 1
ATOM 860 O O . PHE A 1 109 ? 13.592 0.410 -6.370 1.00 93.50 109 PHE A O 1
ATOM 867 N N . VAL A 1 110 ? 12.958 2.568 -6.379 1.00 92.62 110 VAL A N 1
ATOM 868 C CA . VAL A 1 110 ? 14.078 3.061 -7.182 1.00 92.62 110 VAL A CA 1
ATOM 869 C C . VAL A 1 110 ? 15.420 2.750 -6.513 1.00 92.62 110 VAL A C 1
ATOM 871 O O . VAL A 1 110 ? 16.314 2.213 -7.162 1.00 92.62 110 VAL A O 1
ATOM 874 N N . LEU A 1 111 ? 15.560 3.023 -5.211 1.00 92.19 111 LEU A N 1
ATOM 875 C CA . LEU A 1 111 ? 16.787 2.722 -4.460 1.00 92.19 111 LEU A CA 1
ATOM 876 C C . LEU A 1 111 ? 17.076 1.216 -4.367 1.00 92.19 111 LEU A C 1
ATOM 878 O O . LEU A 1 111 ? 18.237 0.825 -4.282 1.00 92.19 111 LEU A O 1
ATOM 882 N N . TYR A 1 112 ? 16.040 0.376 -4.405 1.00 88.12 112 TYR A N 1
ATOM 883 C CA . TYR A 1 112 ? 16.154 -1.085 -4.464 1.00 88.12 112 TYR A CA 1
ATOM 884 C C . TYR A 1 112 ? 16.403 -1.628 -5.883 1.00 88.12 112 TYR A C 1
ATOM 886 O O . TYR A 1 112 ? 16.475 -2.844 -6.056 1.00 88.12 112 TYR A O 1
ATOM 894 N N . GLY A 1 113 ? 16.573 -0.757 -6.884 1.00 87.62 113 GLY A N 1
ATOM 895 C CA . GLY A 1 113 ? 16.956 -1.137 -8.246 1.00 87.62 113 GLY A CA 1
ATOM 896 C C . GLY A 1 113 ? 15.812 -1.171 -9.261 1.00 87.62 113 GLY A C 1
ATOM 897 O O . GLY A 1 113 ? 15.990 -1.734 -10.339 1.00 87.62 113 GLY A O 1
ATOM 898 N N . ALA A 1 114 ? 14.647 -0.589 -8.955 1.00 87.31 114 ALA A N 1
ATOM 899 C CA . ALA A 1 114 ? 13.566 -0.468 -9.933 1.00 87.31 114 ALA A CA 1
ATOM 900 C C . ALA A 1 114 ? 13.954 0.460 -11.110 1.00 87.31 114 ALA A C 1
ATOM 902 O O . ALA A 1 114 ? 14.647 1.460 -10.894 1.00 87.31 114 ALA A O 1
ATOM 903 N N . PRO A 1 115 ? 13.483 0.193 -12.346 1.00 80.94 115 PRO A N 1
ATOM 904 C CA . PRO A 1 115 ? 13.846 0.989 -13.518 1.00 80.94 115 PRO A CA 1
ATOM 905 C C . PRO A 1 115 ? 13.325 2.432 -13.430 1.00 80.94 115 PRO A C 1
ATOM 907 O O . PRO A 1 115 ? 12.131 2.670 -13.254 1.00 80.94 115 PRO A O 1
AT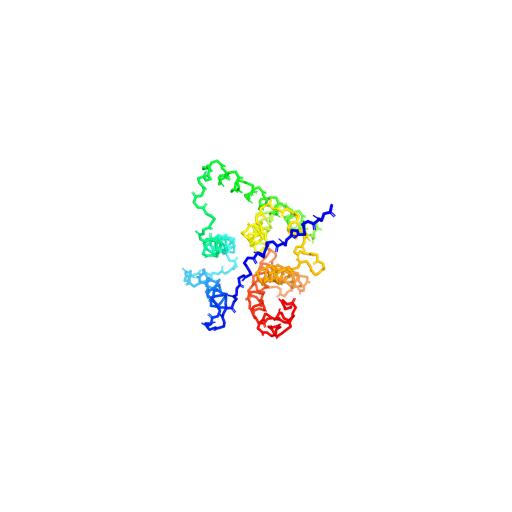OM 910 N N . LEU A 1 116 ? 14.233 3.398 -13.598 1.00 70.50 116 LEU A N 1
ATOM 911 C CA . LEU A 1 116 ? 13.981 4.833 -13.403 1.00 70.50 116 LEU A CA 1
ATOM 912 C C . LEU A 1 116 ? 13.525 5.609 -14.643 1.00 70.50 116 LEU A C 1
ATOM 914 O O . LEU A 1 116 ? 13.147 6.767 -14.508 1.00 70.50 116 LEU A O 1
ATOM 918 N N . ILE A 1 117 ? 13.645 5.033 -15.839 1.00 74.38 117 ILE A N 1
ATOM 919 C CA . ILE A 1 117 ? 13.445 5.764 -17.103 1.00 74.38 117 ILE A CA 1
ATOM 920 C C . ILE A 1 117 ? 12.386 5.065 -17.955 1.00 74.38 117 ILE A C 1
ATOM 922 O O . ILE A 1 117 ? 11.464 5.713 -18.436 1.00 74.38 117 ILE A O 1
ATOM 926 N N . GLU A 1 118 ? 12.479 3.742 -18.084 1.00 76.81 118 GLU A N 1
ATOM 927 C CA . GLU A 1 118 ? 11.596 2.967 -18.961 1.00 76.81 118 GLU A CA 1
ATOM 928 C C . GLU A 1 118 ? 10.281 2.550 -18.286 1.00 76.81 118 GLU A C 1
ATOM 930 O O . GLU A 1 118 ? 9.259 2.495 -18.957 1.00 76.81 118 GLU A O 1
ATOM 935 N N . LEU A 1 119 ? 10.286 2.306 -16.964 1.00 82.44 119 LEU A N 1
ATOM 936 C CA . LEU A 1 119 ? 9.119 1.818 -16.208 1.00 82.44 119 LEU A CA 1
ATOM 937 C C . LEU A 1 119 ? 8.727 2.730 -15.029 1.00 82.44 119 LEU A C 1
ATOM 939 O O . LEU A 1 119 ? 8.382 2.274 -13.929 1.00 82.44 119 LEU A O 1
ATOM 943 N N . VAL A 1 120 ? 8.821 4.048 -15.222 1.00 87.75 120 VAL A N 1
ATOM 944 C CA . VAL A 1 120 ? 8.506 5.029 -14.165 1.00 87.75 120 VAL A CA 1
ATOM 945 C C . VAL A 1 120 ? 7.046 4.940 -13.750 1.00 87.75 120 VAL A C 1
ATOM 947 O O . VAL A 1 120 ? 6.745 4.940 -12.553 1.00 87.75 120 VAL A O 1
ATOM 950 N N . LEU A 1 121 ? 6.141 4.861 -14.728 1.00 88.69 121 LEU A N 1
ATOM 951 C CA . LEU A 1 121 ? 4.704 4.841 -14.483 1.00 88.69 121 LEU A CA 1
ATOM 952 C C . LEU A 1 121 ? 4.307 3.567 -13.736 1.00 88.69 121 LEU A C 1
ATOM 954 O O . LEU A 1 121 ? 3.567 3.629 -12.760 1.00 88.69 121 LEU A O 1
ATOM 958 N N . GLU A 1 122 ? 4.846 2.427 -14.141 1.00 89.44 122 GLU A N 1
ATOM 959 C CA . GLU A 1 122 ? 4.604 1.115 -13.557 1.00 89.44 122 GLU A CA 1
ATOM 960 C C . GLU A 1 122 ? 5.126 1.066 -12.120 1.00 89.44 122 GLU A C 1
ATOM 962 O O . GLU A 1 122 ? 4.400 0.672 -11.206 1.00 89.44 122 GLU A O 1
ATOM 967 N N . THR A 1 123 ? 6.354 1.540 -11.896 1.00 92.25 123 THR A N 1
ATOM 968 C CA . THR A 1 123 ? 6.957 1.631 -10.558 1.00 92.25 123 THR A CA 1
ATOM 969 C C . THR A 1 123 ? 6.162 2.575 -9.656 1.00 92.25 123 THR A C 1
ATOM 971 O O . THR A 1 123 ? 5.966 2.300 -8.470 1.00 92.25 123 THR A O 1
ATOM 974 N N . PHE A 1 124 ? 5.665 3.687 -10.201 1.00 92.12 124 PHE A N 1
ATOM 975 C CA . PHE A 1 124 ? 4.811 4.614 -9.466 1.00 92.12 124 PHE A CA 1
ATOM 976 C C . PHE A 1 124 ? 3.433 4.019 -9.151 1.00 92.12 124 PHE A C 1
ATOM 978 O O . PHE A 1 124 ? 2.979 4.120 -8.014 1.00 92.12 124 PHE A O 1
ATOM 985 N N . LEU A 1 125 ? 2.779 3.342 -10.096 1.00 91.19 125 LEU A N 1
ATOM 986 C CA . LEU A 1 125 ? 1.499 2.666 -9.851 1.00 91.19 125 LEU A CA 1
ATOM 987 C C . LEU A 1 125 ? 1.637 1.525 -8.839 1.00 91.19 125 LEU A C 1
ATOM 989 O O . LEU A 1 125 ? 0.748 1.324 -8.008 1.00 91.19 125 LEU A O 1
ATOM 993 N N . PHE A 1 126 ? 2.765 0.816 -8.852 1.00 93.31 126 PHE A N 1
ATOM 994 C CA . PHE A 1 126 ? 3.071 -0.163 -7.819 1.00 93.31 126 PHE A CA 1
ATOM 995 C C . PHE A 1 126 ? 3.211 0.499 -6.438 1.00 93.31 126 PHE A C 1
ATOM 997 O O . PHE A 1 126 ? 2.630 0.022 -5.460 1.00 93.31 126 PHE A O 1
ATOM 1004 N N . ALA A 1 127 ? 3.890 1.648 -6.358 1.00 94.94 127 ALA A N 1
ATOM 1005 C CA . ALA A 1 127 ? 3.963 2.443 -5.131 1.00 94.94 127 ALA A CA 1
ATOM 1006 C C . ALA A 1 127 ? 2.582 2.918 -4.661 1.00 94.94 127 ALA A C 1
ATOM 1008 O O . ALA A 1 127 ? 2.283 2.821 -3.472 1.00 94.94 127 ALA A O 1
ATOM 1009 N N . VAL A 1 128 ? 1.711 3.339 -5.584 1.00 94.31 128 VAL A N 1
ATOM 1010 C CA . VAL A 1 128 ? 0.315 3.696 -5.290 1.00 94.31 128 VAL A CA 1
ATOM 1011 C C . VAL A 1 128 ? -0.433 2.518 -4.668 1.00 94.31 128 VAL A C 1
ATOM 1013 O O . VAL A 1 128 ? -1.104 2.704 -3.656 1.00 94.31 128 VAL A O 1
ATOM 1016 N N . ILE A 1 129 ? -0.302 1.303 -5.202 1.00 91.62 129 ILE A N 1
ATOM 1017 C CA . ILE A 1 129 ? -0.951 0.120 -4.614 1.00 91.62 129 ILE A CA 1
ATOM 1018 C C . ILE A 1 129 ? -0.421 -0.209 -3.236 1.00 91.62 129 ILE A C 1
ATOM 1020 O O . ILE A 1 129 ? -1.219 -0.431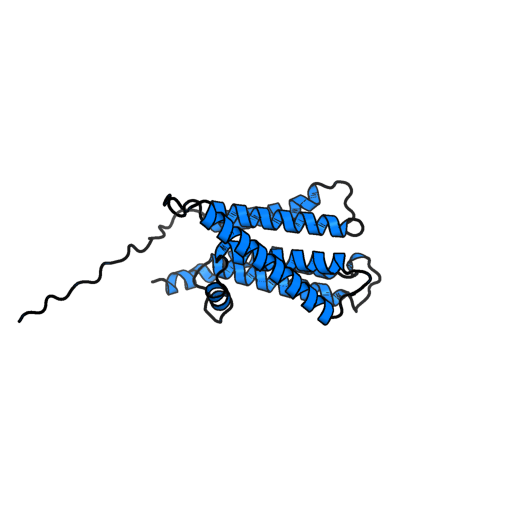 -2.321 1.00 91.62 129 ILE A O 1
ATOM 1024 N N . LEU A 1 130 ? 0.901 -0.237 -3.063 1.00 94.62 130 LEU A N 1
ATOM 1025 C CA . LEU A 1 130 ? 1.461 -0.572 -1.761 1.00 94.62 130 LEU A CA 1
ATOM 1026 C C . LEU A 1 130 ? 1.083 0.496 -0.722 1.00 94.62 130 LEU A C 1
ATOM 1028 O O . LEU A 1 130 ? 0.726 0.160 0.410 1.00 94.62 130 LEU A O 1
ATOM 1032 N N . SER A 1 131 ? 1.051 1.774 -1.113 1.00 95.00 131 SER A N 1
ATOM 1033 C CA . SER A 1 131 ? 0.468 2.855 -0.310 1.00 95.00 131 SER A CA 1
ATOM 1034 C C . SER A 1 131 ? -1.007 2.631 -0.012 1.00 95.00 131 SER A C 1
ATOM 1036 O O . SER A 1 131 ? -1.434 2.862 1.118 1.00 95.00 131 SER A O 1
ATOM 1038 N N . THR A 1 132 ? -1.800 2.159 -0.969 1.00 92.12 132 THR A N 1
ATOM 1039 C CA . THR A 1 132 ? -3.217 1.861 -0.742 1.00 92.12 132 THR A CA 1
ATOM 1040 C C . THR A 1 132 ? -3.397 0.737 0.273 1.00 92.12 132 THR A C 1
ATOM 1042 O O . THR A 1 132 ? -4.209 0.875 1.185 1.00 92.12 132 THR A O 1
ATOM 1045 N N . PHE A 1 133 ? -2.616 -0.341 0.197 1.00 91.06 133 PHE A N 1
ATOM 1046 C CA . PHE A 1 133 ? -2.724 -1.466 1.136 1.00 91.06 133 PHE A CA 1
ATOM 1047 C C . PHE A 1 133 ? -2.267 -1.119 2.557 1.00 91.06 133 PHE A C 1
ATOM 1049 O O . PHE A 1 133 ? -2.783 -1.682 3.520 1.00 91.06 133 PHE A O 1
ATOM 1056 N N . THR A 1 134 ? -1.335 -0.176 2.705 1.00 92.00 134 THR A N 1
ATOM 1057 C CA . THR A 1 134 ? -0.716 0.154 3.999 1.00 92.00 134 THR A CA 1
ATOM 1058 C C . THR A 1 134 ? -1.260 1.451 4.606 1.00 92.00 134 THR A C 1
ATOM 1060 O O . THR A 1 134 ? -1.698 1.488 5.756 1.00 92.00 134 THR A O 1
ATOM 1063 N N . THR A 1 135 ? -1.294 2.532 3.830 1.00 91.75 135 THR A N 1
ATOM 1064 C CA . THR A 1 135 ? -1.557 3.897 4.307 1.00 91.75 135 THR A CA 1
ATOM 1065 C C . THR A 1 135 ? -3.044 4.228 4.357 1.00 91.75 135 THR A C 1
ATOM 1067 O O . THR A 1 135 ? -3.480 4.898 5.295 1.00 91.75 135 THR A O 1
ATOM 1070 N N . VAL A 1 136 ? -3.859 3.744 3.413 1.00 88.69 136 VAL A N 1
ATOM 1071 C CA . VAL A 1 136 ? -5.311 4.017 3.422 1.00 88.69 136 VAL A CA 1
ATOM 1072 C C . VAL A 1 136 ? -6.007 3.417 4.655 1.00 88.69 136 VAL A C 1
ATOM 1074 O O . VAL A 1 136 ? -6.732 4.166 5.319 1.00 88.69 136 VAL A O 1
ATOM 1077 N N . PRO A 1 137 ? -5.762 2.151 5.060 1.00 86.25 137 PRO A N 1
ATOM 1078 C CA . PRO A 1 137 ? -6.295 1.617 6.315 1.00 86.25 137 PRO A CA 1
ATOM 1079 C C . PRO A 1 137 ? -5.848 2.428 7.541 1.00 86.25 137 PRO A C 1
ATOM 1081 O O . PRO A 1 137 ? -6.663 2.704 8.426 1.00 86.25 137 PRO A O 1
ATOM 1084 N N . CYS A 1 138 ? -4.589 2.890 7.571 1.00 87.12 138 CYS A N 1
ATOM 1085 C CA . CYS A 1 138 ? -4.069 3.760 8.633 1.00 87.12 138 CYS A CA 1
ATOM 1086 C C . CYS A 1 138 ? -4.799 5.104 8.702 1.00 87.12 138 CYS A C 1
ATOM 1088 O O . CYS A 1 138 ? -5.224 5.532 9.779 1.00 87.12 138 CYS A O 1
ATOM 1090 N N . LEU A 1 139 ? -4.989 5.760 7.558 1.00 88.00 139 LEU A N 1
ATOM 1091 C CA . LEU A 1 139 ? -5.700 7.033 7.460 1.00 88.00 139 LEU A CA 1
ATOM 1092 C C . LEU A 1 139 ? -7.177 6.899 7.841 1.00 88.00 139 LEU A C 1
ATOM 1094 O O . LEU A 1 139 ? -7.719 7.784 8.508 1.00 88.00 139 LEU A O 1
ATOM 1098 N N . CYS A 1 140 ? -7.814 5.792 7.467 1.00 83.62 140 CYS A N 1
ATOM 1099 C CA . CYS A 1 140 ? -9.196 5.501 7.828 1.00 83.62 140 CYS A CA 1
ATOM 1100 C C . CYS A 1 140 ? -9.336 5.273 9.340 1.00 83.62 140 CYS A C 1
ATOM 1102 O O . CYS A 1 140 ? -10.135 5.940 10.001 1.00 83.62 140 CYS A O 1
ATOM 1104 N N . LEU A 1 141 ? -8.528 4.381 9.918 1.00 82.62 141 LEU A N 1
ATOM 1105 C CA . LEU A 1 141 ? -8.680 3.975 11.315 1.00 82.62 141 LEU A CA 1
ATOM 1106 C C . LEU A 1 141 ? -8.153 5.026 12.306 1.00 82.62 141 LEU A C 1
ATOM 1108 O O . LEU A 1 141 ? -8.841 5.385 13.264 1.00 82.62 141 LEU A O 1
ATOM 1112 N N . LEU A 1 142 ? -6.940 5.531 12.074 1.00 83.56 142 LEU A N 1
ATOM 1113 C CA . LEU A 1 142 ? -6.214 6.402 13.006 1.00 83.56 142 LEU A CA 1
ATOM 1114 C C . LEU A 1 142 ? -6.342 7.890 12.641 1.00 83.56 142 LEU A C 1
ATOM 1116 O O . LEU A 1 142 ? -6.171 8.759 13.501 1.00 83.56 142 LEU A O 1
ATOM 1120 N N . GLY A 1 143 ? -6.679 8.205 11.386 1.00 85.56 143 GLY A N 1
ATOM 1121 C CA . GLY A 1 143 ? -6.629 9.570 10.857 1.00 85.56 143 GLY A CA 1
ATOM 1122 C C . GLY A 1 143 ? -5.196 10.048 10.584 1.00 85.56 143 GLY A C 1
ATOM 1123 O O . GLY A 1 143 ? -4.243 9.300 10.801 1.00 85.56 143 GLY A O 1
ATOM 1124 N N . PRO A 1 144 ? -5.018 11.308 10.143 1.00 86.62 144 PRO A N 1
ATOM 1125 C CA . PRO A 1 144 ? -3.704 11.913 9.913 1.00 86.62 144 PRO A CA 1
ATOM 1126 C C . PRO A 1 144 ? -3.040 12.310 11.249 1.00 86.62 144 PRO A C 1
ATOM 1128 O O . PRO A 1 144 ? -2.842 13.490 11.540 1.00 86.62 144 PRO A O 1
ATOM 1131 N N . ASN A 1 145 ? -2.767 11.323 12.108 1.00 87.62 145 ASN A N 1
ATOM 1132 C CA . ASN A 1 145 ? -2.122 11.490 13.410 1.00 87.62 145 ASN A CA 1
ATOM 1133 C C . ASN A 1 145 ? -0.903 10.567 13.522 1.00 87.62 145 ASN A C 1
ATOM 1135 O O . ASN A 1 145 ? -1.010 9.414 13.940 1.00 87.62 145 ASN A O 1
ATOM 1139 N N . ILE A 1 146 ? 0.271 11.116 13.209 1.00 86.75 146 ILE A N 1
ATOM 1140 C CA . ILE A 1 146 ? 1.549 10.390 13.198 1.00 86.75 146 ILE A CA 1
ATOM 1141 C C . ILE A 1 146 ? 1.854 9.751 14.560 1.00 86.75 146 ILE A C 1
ATOM 1143 O O . ILE A 1 146 ? 2.351 8.631 14.610 1.00 86.75 146 ILE A O 1
ATOM 1147 N N . LYS A 1 147 ? 1.501 10.400 15.680 1.00 88.25 147 LYS A N 1
ATOM 1148 C CA . LYS A 1 147 ? 1.729 9.831 17.022 1.00 88.25 147 LYS A CA 1
ATOM 1149 C C . LYS A 1 147 ? 0.944 8.535 17.226 1.00 88.25 147 LYS A C 1
ATOM 1151 O O . LYS A 1 147 ? 1.457 7.594 17.823 1.00 88.25 147 LYS A O 1
ATOM 1156 N N . ALA A 1 148 ? -0.286 8.472 16.711 1.00 86.81 148 ALA A N 1
ATOM 1157 C CA . ALA A 1 148 ? -1.089 7.255 16.759 1.00 86.81 148 ALA A CA 1
ATOM 1158 C C . ALA A 1 148 ? -0.495 6.154 15.870 1.00 86.81 148 ALA A C 1
ATOM 1160 O O . ALA A 1 148 ? -0.512 4.993 16.265 1.00 86.81 148 ALA A O 1
ATOM 1161 N N . TRP A 1 149 ? 0.066 6.516 14.713 1.00 88.56 149 TRP A N 1
ATOM 1162 C CA . TRP A 1 149 ? 0.708 5.565 13.801 1.00 88.56 149 TRP A CA 1
ATOM 1163 C C . TRP A 1 149 ? 1.959 4.965 14.440 1.00 88.56 149 TRP A C 1
ATOM 1165 O O . TRP A 1 149 ? 2.059 3.748 14.561 1.00 88.56 149 TRP A O 1
ATOM 1175 N N . LEU A 1 150 ? 2.855 5.815 14.950 1.00 88.00 150 LEU A N 1
ATOM 1176 C CA . LEU A 1 150 ? 4.063 5.388 15.660 1.00 88.00 150 LEU A CA 1
ATOM 1177 C C . LEU A 1 150 ? 3.736 4.495 16.857 1.00 88.00 150 LEU A C 1
ATOM 1179 O O . LEU A 1 150 ? 4.417 3.502 17.087 1.00 88.00 150 LEU A O 1
ATOM 1183 N N . ARG A 1 151 ? 2.670 4.814 17.601 1.00 90.31 151 ARG A N 1
ATOM 1184 C CA . ARG A 1 151 ? 2.197 3.965 18.696 1.00 90.31 151 ARG A CA 1
ATOM 1185 C C . ARG A 1 151 ? 1.764 2.591 18.182 1.00 90.31 151 ARG A C 1
ATOM 1187 O O . ARG A 1 151 ? 2.206 1.600 18.741 1.00 90.31 151 ARG A O 1
ATOM 119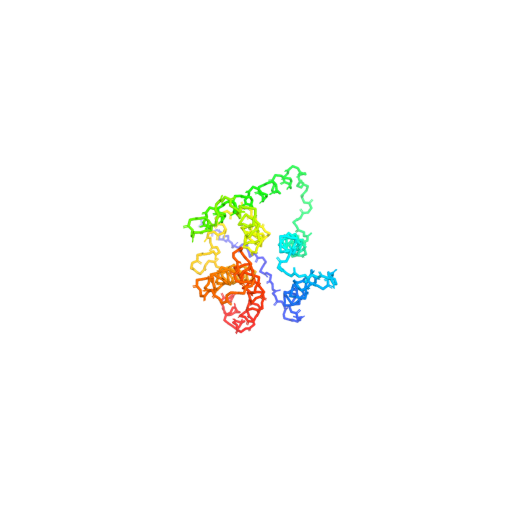4 N N . VAL A 1 152 ? 0.923 2.516 17.148 1.00 85.31 152 VAL A N 1
ATOM 1195 C CA . VAL A 1 152 ? 0.418 1.227 16.632 1.00 85.31 152 VAL A CA 1
ATOM 1196 C C . VAL A 1 152 ? 1.550 0.337 16.124 1.00 85.31 152 VAL A C 1
ATOM 1198 O O . VAL A 1 152 ? 1.536 -0.854 16.400 1.00 85.31 152 VAL A O 1
ATOM 1201 N N . PHE A 1 153 ? 2.558 0.909 15.463 1.00 85.88 153 PHE A N 1
ATOM 1202 C CA . PHE A 1 153 ? 3.724 0.159 14.984 1.00 85.88 153 PHE A CA 1
ATOM 1203 C C . PHE A 1 153 ? 4.830 -0.034 16.040 1.00 85.88 153 PHE A C 1
ATOM 1205 O O . PHE A 1 153 ? 5.875 -0.605 15.733 1.00 85.88 153 PHE A O 1
ATOM 1212 N N . SER A 1 154 ? 4.619 0.400 17.287 1.00 86.69 154 SER A N 1
ATOM 1213 C CA . SER A 1 154 ? 5.550 0.169 18.395 1.00 86.69 154 SER A CA 1
ATOM 1214 C C . SER A 1 154 ? 5.304 -1.179 19.075 1.00 86.69 154 SER A C 1
ATOM 1216 O O . SER A 1 154 ? 4.195 -1.723 19.072 1.00 86.69 154 SER A O 1
ATOM 1218 N N . ARG A 1 155 ? 6.342 -1.712 19.729 1.00 75.25 155 ARG A N 1
ATOM 1219 C CA . ARG A 1 155 ? 6.270 -2.955 20.504 1.00 75.25 155 ARG A CA 1
ATOM 1220 C C . ARG A 1 155 ? 5.200 -2.809 21.596 1.00 75.25 155 ARG A C 1
ATOM 1222 O O . ARG A 1 155 ? 5.328 -1.985 22.494 1.00 75.25 155 ARG A O 1
ATOM 1229 N N . ASN A 1 156 ? 4.137 -3.609 21.493 1.00 70.50 156 ASN A N 1
ATOM 1230 C CA . ASN A 1 156 ? 2.971 -3.634 22.388 1.00 70.50 156 ASN A CA 1
ATOM 1231 C C . ASN A 1 156 ? 2.056 -2.390 22.339 1.00 70.50 156 ASN A C 1
ATOM 1233 O O . ASN A 1 156 ? 1.223 -2.226 23.230 1.00 70.50 156 ASN A O 1
ATOM 1237 N N . GLY A 1 157 ? 2.161 -1.525 21.326 1.00 72.00 157 GLY A N 1
ATOM 1238 C CA . GLY A 1 157 ? 1.346 -0.303 21.249 1.00 72.00 157 GLY A CA 1
ATOM 1239 C C . GLY A 1 157 ? -0.058 -0.481 20.654 1.00 72.00 157 GLY A C 1
ATOM 1240 O O . GLY A 1 157 ? -0.831 0.477 20.594 1.00 72.00 157 GLY A O 1
ATOM 1241 N N . VAL A 1 158 ? -0.396 -1.704 20.241 1.00 76.62 158 VAL A N 1
ATOM 1242 C CA . VAL A 1 158 ? -1.727 -2.097 19.771 1.00 76.62 158 VAL A CA 1
ATOM 1243 C C . VAL A 1 158 ? -2.688 -2.204 20.946 1.00 76.62 158 VAL A C 1
ATOM 1245 O O . VAL A 1 158 ? -2.539 -3.051 21.829 1.00 76.62 158 VAL A O 1
ATOM 1248 N N . THR A 1 159 ? -3.708 -1.356 20.925 1.00 72.00 159 THR A N 1
ATOM 1249 C CA . THR A 1 159 ? -4.733 -1.272 21.976 1.00 72.00 159 THR A CA 1
ATOM 1250 C C . THR A 1 159 ? -6.086 -1.825 21.544 1.00 72.00 159 THR A C 1
ATOM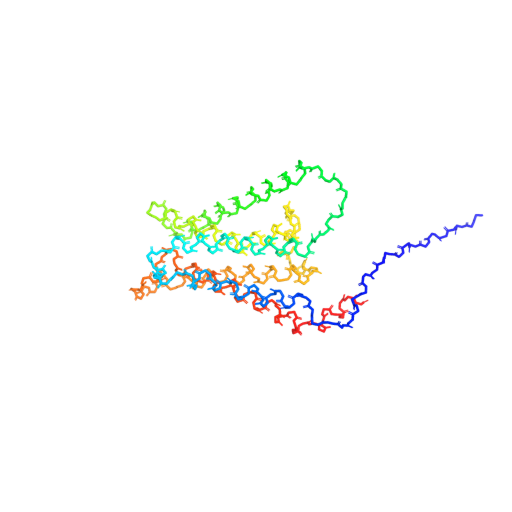 1252 O O . THR A 1 159 ? -6.928 -2.139 22.382 1.00 72.00 159 THR A O 1
ATOM 1255 N N . SER A 1 160 ? -6.301 -1.965 20.236 1.00 75.31 160 SER A N 1
ATOM 1256 C CA . SER A 1 160 ? -7.575 -2.364 19.643 1.00 75.31 160 SER A CA 1
ATOM 1257 C C . SER A 1 160 ? -7.407 -3.520 18.661 1.00 75.31 160 SER A C 1
ATOM 1259 O O . SER A 1 160 ? -6.406 -3.620 17.953 1.00 75.31 160 SER A O 1
ATOM 1261 N N . ILE A 1 161 ? -8.446 -4.351 18.558 1.00 77.69 161 ILE A N 1
ATOM 1262 C CA . ILE A 1 161 ? -8.568 -5.431 17.567 1.00 77.69 161 ILE A CA 1
ATOM 1263 C C . ILE A 1 161 ? -8.350 -4.888 16.141 1.00 77.69 161 ILE A C 1
ATOM 1265 O O . ILE A 1 161 ? -7.670 -5.513 15.328 1.00 77.69 161 ILE A O 1
ATOM 1269 N N . TRP A 1 162 ? -8.865 -3.688 15.857 1.00 75.31 162 TRP A N 1
ATOM 1270 C CA . TRP A 1 162 ? -8.708 -3.025 14.560 1.00 75.31 162 TRP A CA 1
ATOM 1271 C C . TRP A 1 162 ? -7.265 -2.584 14.286 1.00 75.31 162 TRP A C 1
ATOM 1273 O O . TRP A 1 162 ? -6.792 -2.703 13.160 1.00 75.31 162 TRP A O 1
ATOM 1283 N N . GLU A 1 163 ? -6.550 -2.114 15.314 1.00 83.00 163 GLU A N 1
ATOM 1284 C CA . GLU A 1 163 ? -5.136 -1.723 15.206 1.00 83.00 163 GLU A CA 1
ATOM 1285 C C . GLU A 1 163 ? -4.252 -2.945 14.945 1.00 83.00 163 GLU A C 1
ATOM 1287 O O . GLU A 1 163 ? -3.335 -2.884 14.129 1.00 83.00 163 GLU A O 1
ATOM 1292 N N . ASN A 1 164 ? -4.586 -4.081 15.562 1.00 82.81 164 ASN A N 1
ATOM 1293 C CA . ASN A 1 164 ? -3.894 -5.339 15.318 1.00 82.81 164 ASN A CA 1
ATOM 1294 C C . ASN A 1 164 ? -4.093 -5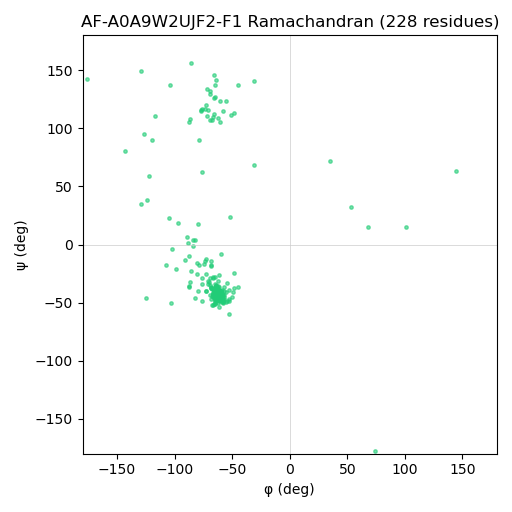.827 13.879 1.00 82.81 164 ASN A C 1
ATOM 1296 O O . ASN A 1 164 ? -3.146 -6.235 13.213 1.00 82.81 164 ASN A O 1
ATOM 1300 N N . SER A 1 165 ? -5.328 -5.740 13.377 1.00 83.06 165 SER A N 1
ATOM 1301 C CA . SER A 1 165 ? -5.634 -6.100 11.994 1.00 83.06 165 SER A CA 1
ATOM 1302 C C . SER A 1 165 ? -4.876 -5.238 10.990 1.00 83.06 165 SER A C 1
ATOM 1304 O O . SER A 1 165 ? -4.375 -5.751 9.990 1.00 83.06 165 SER A O 1
ATOM 1306 N N . LEU A 1 166 ? -4.790 -3.934 11.249 1.00 86.44 166 LEU A N 1
ATOM 1307 C CA . LEU A 1 166 ? -4.023 -2.991 10.438 1.00 86.44 166 LEU A CA 1
ATOM 1308 C C . LEU A 1 166 ? -2.538 -3.372 10.422 1.00 86.44 166 LEU A C 1
ATOM 1310 O O . LEU A 1 166 ? -1.922 -3.405 9.358 1.00 86.44 166 LEU A O 1
ATOM 1314 N N . GLN A 1 167 ? -1.966 -3.711 11.578 1.00 89.38 167 GLN A N 1
ATOM 1315 C CA . GLN A 1 167 ? -0.564 -4.105 11.661 1.00 89.38 167 GLN A CA 1
ATOM 1316 C C . GLN A 1 167 ? -0.298 -5.415 10.902 1.00 89.38 167 GLN A C 1
ATOM 1318 O O . GLN A 1 167 ? 0.637 -5.472 10.104 1.00 89.38 167 GLN A O 1
ATOM 1323 N N . ILE A 1 168 ? -1.140 -6.438 11.089 1.00 89.44 168 ILE A N 1
ATOM 1324 C CA . ILE A 1 168 ? -1.012 -7.730 10.392 1.00 89.44 168 ILE A CA 1
ATOM 1325 C C . ILE A 1 168 ? -1.114 -7.542 8.872 1.00 89.44 168 ILE A C 1
ATOM 1327 O O . ILE A 1 168 ? -0.266 -8.046 8.138 1.00 89.44 168 ILE A O 1
ATOM 1331 N N . THR A 1 169 ? -2.110 -6.795 8.391 1.00 89.94 169 THR A N 1
ATOM 1332 C CA . THR A 1 169 ? -2.301 -6.521 6.950 1.00 89.94 169 THR A CA 1
ATOM 1333 C C . THR A 1 169 ? -1.157 -5.711 6.347 1.00 89.94 169 THR A C 1
ATOM 1335 O O . THR A 1 169 ? -0.696 -6.022 5.251 1.00 89.94 169 THR A O 1
ATOM 1338 N N . THR A 1 170 ? -0.631 -4.727 7.076 1.00 92.00 170 THR A N 1
ATOM 1339 C CA . THR A 1 170 ? 0.516 -3.930 6.620 1.00 92.00 170 THR A CA 1
ATOM 1340 C C . THR A 1 170 ? 1.773 -4.790 6.499 1.00 92.00 170 THR A C 1
ATOM 1342 O O . THR A 1 170 ? 2.412 -4.807 5.449 1.00 92.00 170 THR A O 1
ATOM 1345 N N . ILE A 1 171 ? 2.109 -5.546 7.551 1.00 93.62 171 ILE A N 1
ATOM 1346 C CA . ILE A 1 171 ? 3.305 -6.401 7.581 1.00 93.62 171 ILE A CA 1
ATOM 1347 C C . ILE A 1 171 ? 3.226 -7.484 6.502 1.00 93.62 171 ILE A C 1
ATOM 1349 O O . ILE A 1 171 ? 4.183 -7.681 5.760 1.00 93.62 171 ILE A O 1
ATOM 1353 N N . SER A 1 172 ? 2.084 -8.159 6.380 1.00 93.56 172 SER A N 1
ATOM 1354 C CA . SER A 1 172 ? 1.8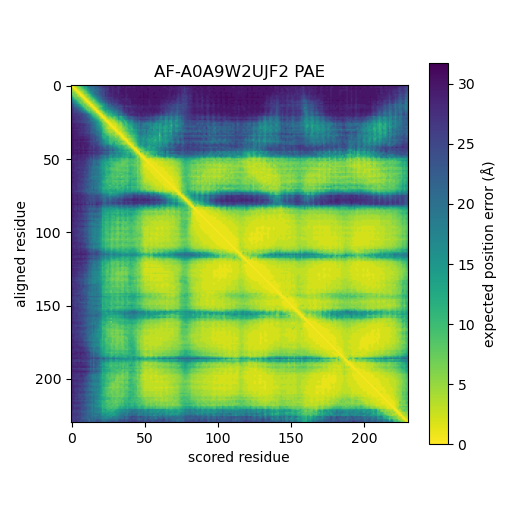94 -9.196 5.360 1.00 93.56 172 SER A CA 1
ATOM 1355 C C . SER A 1 172 ? 1.964 -8.648 3.934 1.00 93.56 172 SER A C 1
ATOM 1357 O O . SER A 1 172 ? 2.536 -9.317 3.082 1.00 93.56 172 SER A O 1
ATOM 1359 N N . SER A 1 173 ? 1.486 -7.424 3.675 1.00 93.88 173 SER A N 1
ATOM 1360 C CA . SER A 1 173 ? 1.640 -6.772 2.363 1.00 93.88 173 SER A CA 1
ATOM 1361 C C . SER A 1 173 ? 3.112 -6.523 2.020 1.00 93.88 173 SER A C 1
ATOM 1363 O O . SER A 1 173 ? 3.535 -6.825 0.909 1.00 93.88 173 SER A O 1
ATOM 1365 N N . PHE A 1 174 ? 3.917 -6.034 2.972 1.00 94.94 174 PHE A N 1
ATOM 1366 C CA . PHE A 1 174 ? 5.360 -5.843 2.762 1.00 94.94 174 PHE A CA 1
ATOM 1367 C C . PHE A 1 174 ? 6.108 -7.159 2.560 1.00 94.94 174 PHE A C 1
ATOM 1369 O O . PHE A 1 174 ? 6.934 -7.254 1.654 1.00 94.94 174 PHE A O 1
ATOM 1376 N N . ILE A 1 175 ? 5.808 -8.175 3.375 1.00 96.19 175 ILE A N 1
ATOM 1377 C CA . ILE A 1 175 ? 6.380 -9.515 3.204 1.00 96.19 175 ILE A CA 1
ATOM 1378 C C . ILE A 1 175 ? 5.995 -10.059 1.828 1.00 96.19 175 ILE A C 1
ATOM 1380 O O . ILE A 1 175 ? 6.853 -10.567 1.122 1.00 96.19 175 ILE A O 1
ATOM 1384 N N . GLY A 1 176 ? 4.737 -9.898 1.419 1.00 94.88 176 GLY A N 1
ATOM 1385 C CA . GLY A 1 176 ? 4.254 -10.288 0.100 1.00 94.88 176 GLY A CA 1
ATOM 1386 C C . GLY A 1 176 ? 5.015 -9.602 -1.034 1.00 94.88 176 GLY A C 1
ATOM 1387 O O . GLY A 1 176 ? 5.502 -10.284 -1.929 1.00 94.88 176 GLY A O 1
ATOM 1388 N N . THR A 1 177 ? 5.186 -8.278 -0.974 1.00 94.44 177 THR A N 1
ATOM 1389 C CA . THR A 1 177 ? 6.012 -7.515 -1.927 1.00 94.44 177 THR A CA 1
ATOM 1390 C C . THR A 1 177 ? 7.430 -8.067 -2.010 1.00 94.44 177 THR A C 1
ATOM 1392 O O . THR A 1 177 ? 7.943 -8.301 -3.100 1.00 94.44 177 THR A O 1
ATOM 1395 N N . TRP A 1 178 ? 8.062 -8.281 -0.856 1.00 93.75 178 TRP A N 1
ATOM 1396 C CA . TRP A 1 178 ? 9.435 -8.767 -0.789 1.00 93.75 178 TRP A CA 1
ATOM 1397 C C . TRP A 1 178 ? 9.561 -10.189 -1.345 1.00 93.75 178 TRP A C 1
ATOM 1399 O O . TRP A 1 178 ? 10.461 -10.464 -2.132 1.00 93.75 178 TRP A O 1
ATOM 1409 N N . LEU A 1 179 ? 8.603 -11.065 -1.027 1.00 93.44 179 LEU A N 1
ATOM 1410 C CA . LEU A 1 179 ? 8.525 -12.404 -1.605 1.00 93.44 179 LEU A CA 1
ATOM 1411 C C . LEU A 1 179 ? 8.301 -12.366 -3.119 1.00 93.44 179 LEU A C 1
ATOM 1413 O O . LEU A 1 179 ? 8.887 -13.168 -3.836 1.00 93.44 179 LEU A O 1
ATOM 1417 N N . GLY A 1 180 ? 7.503 -11.418 -3.609 1.00 90.56 180 GLY A N 1
ATOM 1418 C CA . GLY A 1 180 ? 7.287 -11.185 -5.036 1.00 90.56 180 GLY A CA 1
ATOM 1419 C C . GLY A 1 180 ? 8.518 -10.646 -5.770 1.00 90.56 180 GLY A C 1
ATOM 1420 O O . GLY A 1 180 ? 8.586 -10.772 -6.989 1.00 90.56 180 GLY A O 1
ATOM 1421 N N . ALA A 1 181 ? 9.511 -10.106 -5.062 1.00 91.75 181 ALA A N 1
ATOM 1422 C CA . ALA A 1 181 ? 10.775 -9.690 -5.663 1.00 91.75 181 ALA A CA 1
ATOM 1423 C C . ALA A 1 181 ? 11.742 -10.868 -5.887 1.00 91.75 181 ALA A C 1
ATOM 1425 O O . ALA A 1 181 ? 12.566 -10.805 -6.795 1.00 91.75 181 ALA A O 1
ATOM 1426 N N . PHE A 1 182 ? 11.639 -11.961 -5.116 1.00 90.19 182 PHE A N 1
ATOM 1427 C CA . PHE A 1 182 ? 12.540 -13.119 -5.247 1.00 90.19 182 PHE A CA 1
ATOM 1428 C C . PHE A 1 182 ? 12.506 -13.833 -6.607 1.00 90.19 182 PHE A C 1
ATOM 1430 O O . PHE A 1 182 ? 13.561 -14.284 -7.041 1.00 90.19 182 PHE A O 1
ATOM 1437 N N . PRO A 1 183 ? 11.359 -13.975 -7.295 1.00 87.62 183 PRO A N 1
ATOM 1438 C CA . PRO A 1 183 ? 11.323 -14.596 -8.615 1.00 87.62 183 PRO A CA 1
ATOM 1439 C C . PRO A 1 183 ? 12.003 -13.787 -9.723 1.00 87.62 183 PRO A C 1
ATOM 1441 O O . PRO A 1 183 ? 12.230 -14.360 -10.783 1.00 87.62 183 PRO A O 1
ATOM 1444 N N . ILE A 1 184 ? 12.307 -12.499 -9.507 1.00 87.62 184 ILE A N 1
ATOM 1445 C CA . ILE A 1 184 ? 12.870 -11.616 -10.542 1.00 87.62 184 ILE A CA 1
ATOM 1446 C C . ILE A 1 184 ? 14.293 -12.055 -10.929 1.00 87.62 184 ILE A C 1
ATOM 1448 O O . ILE A 1 184 ? 14.519 -12.295 -12.109 1.00 87.62 184 ILE A O 1
ATOM 1452 N N . PRO A 1 185 ? 15.250 -12.250 -9.993 1.00 86.62 185 PRO A N 1
ATOM 1453 C CA . PRO A 1 185 ? 16.612 -12.655 -10.350 1.00 86.62 185 PRO A CA 1
ATOM 1454 C C . PRO A 1 185 ? 16.729 -14.121 -10.780 1.00 86.62 185 PRO A C 1
ATOM 1456 O O . PRO A 1 185 ? 17.771 -14.523 -11.284 1.00 86.62 185 PRO A O 1
ATOM 1459 N N . LEU A 1 186 ? 15.700 -14.934 -10.519 1.00 85.56 186 LEU A N 1
ATOM 1460 C CA . LEU A 1 186 ? 15.685 -16.350 -10.885 1.00 85.56 186 LEU A CA 1
ATOM 1461 C C . LEU A 1 186 ? 15.320 -16.568 -12.362 1.00 85.56 186 LEU A C 1
ATOM 1463 O O . LEU A 1 186 ? 15.535 -17.668 -12.861 1.00 85.56 186 LEU A O 1
ATOM 1467 N N . ASP A 1 187 ? 14.768 -15.530 -13.004 1.00 75.25 187 ASP A N 1
ATOM 1468 C CA . ASP A 1 187 ? 14.473 -15.411 -14.433 1.00 75.25 187 ASP A CA 1
ATOM 1469 C C . ASP A 1 187 ? 14.028 -16.733 -15.081 1.00 75.25 187 ASP A C 1
ATOM 1471 O O . ASP A 1 187 ? 14.750 -17.386 -15.829 1.00 75.25 187 ASP A O 1
ATOM 1475 N N . TRP A 1 188 ? 12.805 -17.173 -14.757 1.00 82.50 188 TRP A N 1
ATOM 1476 C CA . TRP A 1 188 ? 12.207 -18.352 -15.399 1.00 82.50 188 TRP A CA 1
ATOM 1477 C C . TRP A 1 188 ? 11.633 -18.014 -16.784 1.00 82.50 188 TRP A C 1
ATOM 1479 O O . TRP A 1 188 ? 10.803 -18.776 -17.297 1.00 82.50 188 TRP A O 1
ATOM 1489 N N . GLU A 1 189 ? 12.040 -16.878 -17.368 1.00 83.56 189 GLU A N 1
ATOM 1490 C CA . GLU A 1 189 ? 11.593 -16.369 -18.667 1.00 83.56 189 GLU A CA 1
ATOM 1491 C C . GLU A 1 189 ? 10.059 -16.285 -18.745 1.00 83.56 189 GLU A C 1
ATOM 1493 O O . GLU A 1 189 ? 9.433 -16.543 -19.781 1.00 83.56 189 GLU A O 1
ATOM 1498 N N . ARG A 1 190 ? 9.405 -16.011 -17.603 1.00 83.88 190 ARG A N 1
ATOM 1499 C CA . ARG A 1 190 ? 7.947 -15.918 -17.527 1.00 83.88 190 ARG A CA 1
ATOM 1500 C C . ARG A 1 190 ? 7.486 -14.473 -17.442 1.00 83.88 190 ARG A C 1
ATOM 1502 O O . ARG A 1 190 ? 7.969 -13.709 -16.612 1.00 83.88 190 ARG A O 1
ATOM 1509 N N . PRO A 1 191 ? 6.426 -14.124 -18.182 1.00 82.44 191 PRO A N 1
ATOM 1510 C CA . PRO A 1 191 ? 5.939 -12.753 -18.226 1.00 82.44 191 PRO A CA 1
ATOM 1511 C C . PRO A 1 191 ? 5.459 -12.205 -16.872 1.00 82.44 191 PRO A C 1
ATOM 1513 O O . PRO A 1 191 ? 5.506 -11.005 -16.634 1.00 82.44 191 PRO A O 1
ATOM 1516 N N . TRP A 1 192 ? 5.015 -13.070 -15.956 1.00 81.75 192 TRP A N 1
ATOM 1517 C CA . TRP A 1 192 ? 4.575 -12.656 -14.621 1.00 81.75 192 TRP A CA 1
ATOM 1518 C C . TRP A 1 192 ? 5.734 -12.281 -13.684 1.00 81.75 192 TRP A C 1
ATOM 1520 O O . TRP A 1 192 ? 5.488 -11.630 -12.670 1.00 81.75 192 TRP A O 1
ATOM 1530 N N . GLN A 1 193 ? 6.975 -12.678 -14.000 1.00 87.56 193 GLN A N 1
ATOM 1531 C CA . GLN A 1 193 ? 8.165 -12.369 -13.195 1.00 87.56 193 GLN A CA 1
ATOM 1532 C C . GLN A 1 193 ? 8.670 -10.943 -13.411 1.00 87.56 193 GLN A C 1
ATOM 1534 O O . GLN A 1 193 ? 9.417 -10.431 -12.584 1.00 87.56 193 GLN A O 1
ATOM 1539 N N . VAL A 1 194 ? 8.253 -10.291 -14.496 1.00 87.25 194 VAL A N 1
ATOM 1540 C CA . VAL A 1 194 ? 8.731 -8.961 -14.874 1.00 87.25 194 VAL A CA 1
ATOM 1541 C C . VAL A 1 194 ? 8.324 -7.924 -13.824 1.00 87.25 194 VAL A C 1
ATOM 1543 O O . VAL A 1 194 ? 7.226 -7.965 -13.262 1.00 87.25 194 VAL A O 1
ATOM 1546 N N . TRP A 1 195 ? 9.213 -6.971 -13.540 1.00 88.19 195 TRP A N 1
ATOM 1547 C CA . TRP A 1 195 ? 8.902 -5.843 -12.665 1.00 88.19 195 TRP A CA 1
ATOM 1548 C C . TRP A 1 195 ? 7.820 -4.941 -13.290 1.00 88.19 195 TRP A C 1
ATOM 1550 O O . TRP A 1 195 ? 7.925 -4.626 -14.472 1.00 88.19 195 TRP A O 1
ATOM 1560 N N . PRO A 1 196 ? 6.817 -4.450 -12.532 1.00 90.81 196 PRO A N 1
ATOM 1561 C CA . PRO A 1 196 ? 6.514 -4.694 -11.116 1.00 90.81 196 PRO A CA 1
ATOM 1562 C C . PRO A 1 196 ? 5.441 -5.782 -10.896 1.00 90.81 196 PRO A C 1
ATOM 1564 O O . PRO A 1 196 ? 4.825 -5.828 -9.828 1.00 90.81 196 PRO A O 1
ATOM 1567 N N . ILE A 1 197 ? 5.170 -6.634 -11.889 1.00 87.38 197 ILE A N 1
ATOM 1568 C CA . ILE A 1 197 ? 4.057 -7.597 -11.892 1.00 87.38 197 ILE A CA 1
ATOM 1569 C C . ILE A 1 197 ? 4.195 -8.596 -10.743 1.00 87.38 197 ILE A C 1
ATOM 1571 O O . ILE A 1 197 ? 3.298 -8.697 -9.902 1.00 87.38 197 ILE A O 1
ATOM 1575 N N . SER A 1 198 ? 5.345 -9.265 -10.637 1.00 90.00 198 SER A N 1
ATOM 1576 C CA . SER A 1 198 ? 5.602 -10.256 -9.580 1.00 90.00 198 SER A CA 1
ATOM 1577 C C . SER A 1 198 ? 5.472 -9.654 -8.174 1.00 90.00 198 SER A C 1
ATOM 1579 O O . SER A 1 198 ? 4.796 -10.207 -7.302 1.00 90.00 198 SER A O 1
ATOM 1581 N N . CYS A 1 199 ? 6.039 -8.462 -7.964 1.00 92.44 199 CYS A N 1
ATOM 1582 C CA . CYS A 1 199 ? 5.948 -7.725 -6.702 1.00 92.44 199 CYS A CA 1
ATOM 1583 C C . CYS A 1 199 ? 4.513 -7.305 -6.370 1.00 92.44 199 CYS A C 1
ATOM 1585 O O . CYS A 1 199 ? 4.102 -7.391 -5.214 1.00 92.44 199 CYS A O 1
ATOM 1587 N N . THR A 1 200 ? 3.733 -6.884 -7.366 1.00 90.06 200 THR A N 1
ATOM 1588 C CA . THR A 1 200 ? 2.326 -6.513 -7.171 1.00 90.06 200 THR A CA 1
ATOM 1589 C C . THR A 1 200 ? 1.483 -7.726 -6.797 1.00 90.06 200 THR A C 1
ATOM 1591 O O . THR A 1 200 ? 0.675 -7.655 -5.864 1.00 90.06 200 THR A O 1
ATOM 1594 N N . LEU A 1 201 ? 1.671 -8.851 -7.490 1.00 88.00 201 LEU A N 1
ATOM 1595 C CA . LEU A 1 201 ? 1.001 -10.105 -7.154 1.00 88.00 201 LEU A CA 1
ATOM 1596 C C . LEU A 1 201 ? 1.339 -10.506 -5.717 1.00 88.00 201 LEU A C 1
ATOM 1598 O O . LEU A 1 201 ? 0.430 -10.732 -4.918 1.00 88.00 201 LEU A O 1
ATOM 1602 N N . GLY A 1 202 ? 2.624 -10.479 -5.358 1.00 91.94 202 GLY A N 1
ATOM 1603 C CA . GLY A 1 202 ? 3.091 -10.718 -3.996 1.00 91.94 202 GLY A CA 1
ATOM 1604 C C . GLY A 1 202 ? 2.431 -9.793 -2.969 1.00 91.94 202 GLY A C 1
ATOM 1605 O O . GLY A 1 202 ? 1.884 -10.272 -1.976 1.00 91.94 202 GLY A O 1
ATOM 1606 N N . ALA A 1 203 ? 2.404 -8.481 -3.219 1.00 92.62 203 ALA A N 1
ATOM 1607 C CA . ALA A 1 203 ? 1.758 -7.495 -2.351 1.00 92.62 203 ALA A CA 1
ATOM 1608 C C . ALA A 1 203 ? 0.262 -7.781 -2.160 1.00 92.62 203 ALA A C 1
ATOM 1610 O O . ALA A 1 203 ? -0.256 -7.698 -1.046 1.00 92.62 203 ALA A O 1
ATOM 1611 N N . THR A 1 204 ? -0.427 -8.150 -3.242 1.00 88.50 204 THR A N 1
ATOM 1612 C CA . THR A 1 204 ? -1.865 -8.449 -3.245 1.00 88.50 204 THR A CA 1
ATOM 1613 C C . THR A 1 204 ? -2.159 -9.724 -2.462 1.00 88.50 204 THR A C 1
ATOM 1615 O O . THR A 1 204 ? -3.031 -9.722 -1.592 1.00 88.50 204 THR A O 1
ATOM 1618 N N . PHE A 1 205 ? -1.391 -10.793 -2.693 1.00 89.06 205 PHE A N 1
ATOM 1619 C CA . PHE A 1 205 ? -1.496 -12.026 -1.912 1.00 89.06 205 PHE A CA 1
ATOM 1620 C C . PHE A 1 205 ? -1.172 -11.791 -0.439 1.00 89.06 205 PHE A C 1
ATOM 1622 O O . PHE A 1 205 ? -1.891 -12.287 0.425 1.00 89.06 205 PHE A O 1
ATOM 1629 N N . GLY A 1 206 ? -0.145 -10.993 -0.147 1.00 92.62 206 GLY A N 1
ATOM 1630 C CA . GLY A 1 206 ? 0.206 -10.582 1.207 1.00 92.62 206 GLY A CA 1
ATOM 1631 C C . GLY A 1 206 ? -0.944 -9.851 1.898 1.00 92.62 206 GLY A C 1
ATOM 1632 O O . GLY A 1 206 ? -1.340 -10.232 2.997 1.00 92.62 206 GLY A O 1
ATOM 1633 N N . TYR A 1 207 ? -1.542 -8.862 1.233 1.00 89.38 207 TYR A N 1
ATOM 1634 C CA . TYR A 1 207 ? -2.685 -8.112 1.754 1.00 89.38 207 TYR A CA 1
ATOM 1635 C C . TYR A 1 207 ? -3.892 -9.017 2.043 1.00 89.38 207 TYR A C 1
ATOM 1637 O O . TYR A 1 207 ? -4.454 -8.975 3.142 1.00 89.38 207 TYR A O 1
ATOM 1645 N N . VAL A 1 208 ? -4.255 -9.885 1.092 1.00 86.06 208 VAL A N 1
ATOM 1646 C CA . VAL A 1 208 ? -5.341 -10.868 1.254 1.00 86.06 208 VAL A CA 1
ATOM 1647 C C . VAL A 1 208 ? -5.041 -11.825 2.406 1.00 86.06 208 VAL A C 1
ATOM 1649 O O . VAL A 1 208 ? -5.893 -12.031 3.270 1.00 86.06 208 VAL A O 1
ATOM 1652 N N . ALA A 1 209 ? -3.823 -12.365 2.471 1.00 88.81 209 ALA A N 1
ATOM 1653 C CA . ALA A 1 209 ? -3.398 -13.232 3.561 1.00 88.81 209 ALA A CA 1
ATOM 1654 C C . ALA A 1 209 ? -3.502 -12.508 4.907 1.00 88.81 209 ALA A C 1
ATOM 1656 O O . ALA A 1 209 ? -4.030 -13.073 5.858 1.00 88.81 209 ALA A O 1
ATOM 1657 N N . GLY A 1 210 ? -3.100 -11.240 4.992 1.00 88.25 210 GLY A N 1
ATOM 1658 C CA . GLY A 1 210 ? -3.263 -10.422 6.191 1.00 88.25 210 GLY A CA 1
ATOM 1659 C C . GLY A 1 210 ? -4.717 -10.255 6.631 1.00 88.25 210 GLY A C 1
ATOM 1660 O O . GLY A 1 210 ? -5.012 -10.336 7.827 1.00 88.25 210 GLY A O 1
ATOM 1661 N N . LEU A 1 211 ? -5.633 -10.070 5.676 1.00 83.75 211 LEU A N 1
ATOM 1662 C CA . LEU A 1 211 ? -7.072 -9.981 5.942 1.00 83.75 211 LEU A CA 1
ATOM 1663 C C . LEU A 1 211 ? -7.665 -11.301 6.451 1.00 83.75 211 LEU A C 1
ATOM 1665 O O . LEU A 1 211 ? -8.634 -11.261 7.207 1.00 83.75 211 LEU A O 1
ATOM 1669 N N . VAL A 1 212 ? -7.084 -12.447 6.084 1.00 84.38 212 VAL A N 1
ATOM 1670 C CA . VAL A 1 212 ? -7.466 -13.778 6.595 1.00 84.38 212 VAL A CA 1
ATOM 1671 C C . VAL A 1 212 ? -6.806 -14.072 7.947 1.00 84.38 212 VAL A C 1
ATOM 1673 O O . VAL A 1 212 ? -7.464 -14.516 8.888 1.00 84.38 212 VAL A O 1
ATOM 1676 N N . ILE A 1 213 ? -5.506 -13.805 8.073 1.00 85.94 213 ILE A N 1
ATOM 1677 C CA . ILE A 1 213 ? -4.706 -14.095 9.268 1.00 85.94 213 ILE A CA 1
ATOM 1678 C C . ILE A 1 213 ? -5.181 -13.253 10.447 1.00 85.94 213 ILE A C 1
ATOM 1680 O O . ILE A 1 213 ? -5.245 -13.758 11.563 1.00 85.94 213 ILE A O 1
ATOM 1684 N N . SER A 1 214 ? -5.550 -11.992 10.219 1.00 83.88 214 SER A N 1
ATOM 1685 C CA . SER A 1 214 ? -6.032 -11.096 11.271 1.00 83.88 214 SER A CA 1
ATOM 1686 C C . SER A 1 214 ? -7.197 -11.683 12.093 1.00 83.88 214 SER A C 1
ATOM 1688 O O . SER A 1 214 ? -7.021 -11.890 13.301 1.00 83.88 214 SER A O 1
ATOM 1690 N N . PRO A 1 215 ? -8.363 -12.027 11.505 1.00 79.56 215 PRO A N 1
ATOM 1691 C CA . PRO A 1 215 ? -9.475 -12.606 12.254 1.00 79.56 215 PRO A CA 1
ATOM 1692 C C . PRO A 1 215 ? -9.142 -13.982 12.838 1.00 79.56 215 PRO A C 1
ATOM 1694 O O . PRO A 1 215 ? -9.596 -14.276 13.944 1.00 79.56 215 PRO A O 1
ATOM 1697 N N . LEU A 1 216 ? -8.326 -14.801 12.163 1.00 81.38 216 LEU A N 1
ATOM 1698 C CA . LEU A 1 216 ? -7.872 -16.089 12.702 1.00 81.38 216 LEU A CA 1
ATOM 1699 C C . LEU A 1 216 ? -7.017 -15.909 13.962 1.00 81.38 216 LEU A C 1
ATOM 1701 O O . LEU A 1 216 ? -7.240 -16.585 14.966 1.00 81.38 216 LEU A O 1
ATOM 1705 N N . TRP A 1 217 ? -6.088 -14.954 13.943 1.00 82.94 217 TRP A N 1
ATOM 1706 C CA . TRP A 1 217 ? -5.241 -14.618 15.083 1.00 82.94 217 TRP A CA 1
ATOM 1707 C C . TRP A 1 217 ? -6.074 -14.095 16.254 1.00 82.94 217 TRP A C 1
ATOM 1709 O O . TRP A 1 217 ? -5.866 -14.501 17.398 1.00 82.94 217 TRP A O 1
ATOM 1719 N N . ILE A 1 218 ? -7.060 -13.236 15.977 1.00 80.19 218 ILE A N 1
ATOM 1720 C CA . ILE A 1 218 ? -7.992 -12.721 16.991 1.00 80.19 218 ILE A CA 1
ATOM 1721 C C . ILE A 1 218 ? -8.824 -13.864 17.582 1.00 80.19 218 ILE A C 1
ATOM 1723 O O . ILE A 1 218 ? -8.982 -13.944 18.801 1.00 80.19 218 ILE A O 1
ATOM 1727 N N . TYR A 1 219 ? -9.339 -14.758 16.735 1.00 79.38 219 TYR A N 1
ATOM 1728 C CA . TYR A 1 219 ? -10.117 -15.917 17.160 1.00 79.38 219 TYR A CA 1
ATOM 1729 C C . TYR A 1 219 ? -9.299 -16.843 18.065 1.00 79.38 219 TYR A C 1
ATOM 1731 O O . TYR A 1 219 ? -9.783 -17.238 19.128 1.00 79.38 219 TYR A O 1
ATOM 1739 N N . TRP A 1 220 ? -8.051 -17.128 17.693 1.00 80.38 220 TRP A N 1
ATOM 1740 C CA . TRP A 1 220 ? -7.150 -17.974 18.473 1.00 80.38 220 TRP A CA 1
ATOM 1741 C C . TRP A 1 220 ? -6.787 -17.331 19.818 1.00 80.38 220 TRP A C 1
ATOM 1743 O O . TRP A 1 220 ? -6.854 -17.972 20.869 1.00 80.38 220 TRP A O 1
ATOM 1753 N N . ASN A 1 221 ? -6.472 -16.034 19.814 1.00 77.44 221 ASN A N 1
ATOM 1754 C CA . ASN A 1 221 ? -5.999 -15.317 21.001 1.00 77.44 221 ASN A CA 1
ATOM 1755 C C . ASN A 1 221 ? -7.116 -14.697 21.847 1.00 77.44 221 ASN A C 1
ATOM 1757 O O . ASN A 1 221 ? -6.834 -14.022 22.842 1.00 77.44 221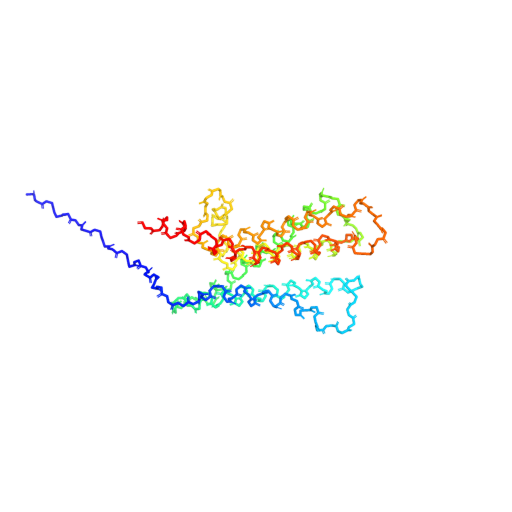 ASN A O 1
ATOM 1761 N N . ARG A 1 222 ? -8.387 -14.969 21.518 1.00 71.81 222 ARG A N 1
ATOM 1762 C CA . ARG A 1 222 ? -9.558 -14.414 22.215 1.00 71.81 222 ARG A CA 1
ATOM 1763 C C . ARG A 1 222 ? -9.476 -14.563 23.735 1.00 71.81 222 ARG A C 1
ATOM 1765 O O . ARG A 1 222 ? -9.786 -13.621 24.450 1.00 71.81 222 ARG A O 1
ATOM 1772 N N . LYS A 1 223 ? -9.008 -15.715 24.232 1.00 64.06 223 LYS A N 1
ATOM 1773 C CA . LYS A 1 223 ? -8.953 -16.007 25.675 1.00 64.06 223 LYS A CA 1
ATOM 1774 C C . LYS A 1 223 ? -7.953 -15.110 26.411 1.00 64.06 223 LYS A C 1
ATOM 1776 O O . LYS A 1 223 ? -8.243 -14.652 27.510 1.00 64.06 223 LYS A O 1
ATOM 1781 N N . GLN A 1 224 ? -6.807 -14.818 25.795 1.00 64.25 224 GLN A N 1
ATOM 1782 C CA . GLN A 1 224 ? -5.796 -13.939 26.390 1.00 64.25 224 GLN A CA 1
ATOM 1783 C C . GLN A 1 224 ? -6.191 -12.460 26.298 1.00 64.25 224 GLN A C 1
ATOM 1785 O O . GLN A 1 224 ? -5.922 -11.691 27.219 1.00 64.25 224 GLN A O 1
ATOM 1790 N N . LEU A 1 225 ? -6.883 -12.070 25.222 1.00 61.22 225 LEU A N 1
ATOM 1791 C CA . LEU A 1 225 ? -7.409 -10.712 25.059 1.00 61.22 225 LEU A CA 1
ATOM 1792 C C . LEU A 1 225 ? -8.501 -10.388 26.090 1.00 61.22 225 LEU A C 1
ATOM 1794 O O . LEU A 1 225 ? -8.537 -9.271 26.599 1.00 61.22 225 LEU A O 1
ATOM 1798 N N . THR A 1 226 ? -9.360 -11.354 26.437 1.00 56.91 226 THR A N 1
ATOM 1799 C CA . THR A 1 226 ? -10.376 -11.173 27.488 1.00 56.91 226 THR A CA 1
ATOM 1800 C C . THR A 1 226 ? -9.751 -11.032 28.879 1.00 56.91 226 THR A C 1
ATOM 1802 O O . THR A 1 226 ? -10.202 -10.198 29.654 1.00 56.91 226 THR A O 1
ATOM 1805 N N . TYR A 1 227 ? -8.689 -11.786 29.188 1.00 50.66 227 TYR A N 1
ATOM 1806 C CA . TYR A 1 227 ? -8.034 -11.734 30.503 1.00 50.66 227 TYR A CA 1
ATOM 1807 C C . TYR A 1 227 ? -7.295 -10.413 30.756 1.00 50.66 227 TYR A C 1
ATOM 1809 O O . TYR A 1 227 ? -7.295 -9.909 31.869 1.00 50.66 227 TYR A O 1
ATOM 1817 N N . LYS A 1 228 ? -6.705 -9.812 29.718 1.00 49.78 228 LYS A N 1
ATOM 1818 C CA . LYS A 1 228 ? -5.963 -8.545 29.830 1.00 49.78 228 LYS A CA 1
ATOM 1819 C C . LYS A 1 228 ? -6.861 -7.310 30.036 1.00 49.78 228 LYS A C 1
ATOM 1821 O O . LYS A 1 228 ? -6.349 -6.235 30.327 1.00 49.78 228 LYS A O 1
ATOM 1826 N N . ASN A 1 229 ? -8.173 -7.460 29.834 1.00 47.56 229 ASN A N 1
ATOM 1827 C CA . ASN A 1 229 ? -9.173 -6.391 29.929 1.00 47.56 229 ASN A CA 1
ATOM 1828 C C . ASN A 1 229 ? -9.987 -6.408 31.240 1.00 47.56 229 ASN A C 1
ATOM 1830 O O . ASN A 1 229 ? -10.811 -5.507 31.435 1.00 47.56 229 ASN A O 1
ATOM 1834 N N . ASN A 1 230 ? -9.775 -7.407 32.104 1.00 40.66 230 ASN A N 1
ATOM 1835 C CA . ASN A 1 230 ? -10.341 -7.480 33.454 1.00 40.66 230 ASN A CA 1
ATOM 1836 C C . ASN A 1 230 ? -9.316 -6.996 34.476 1.00 40.66 230 ASN A C 1
ATOM 1838 O O . ASN A 1 230 ? -9.735 -6.210 35.355 1.00 40.66 230 ASN A O 1
#

Nearest PDB structures (foldseek):
  3utx-assembly1_A  TM=2.271E-01  e=6.988E+00  Halobacterium salinarum NRC-1

pLDDT: mean 74.35, std 19.58, range [27.59, 96.19]

Sequence (230 aa):
MGVLACSPRSTPRASFSGGALNPSSSFFVRSLIHIFIPSFFLENFSILETHLTWLCICSVFVTAVNLVLYLVVKPNASSKRSSLSYKVTRFLKCCIYFLMSCFFFHVIFVLYGAPLIELVLETFLFAVILSTFTTVPCLCLLGPNIKAWLRVFSRNGVTSIWENSLQITTISSFIGTWLGAFPIPLDWERPWQVWPISCTLGATFGYVAGLVISPLWIYWNRKQLTYKNN